Protein 6Y0H (pdb70)

B-factor: mean 10.77, std 7.68, range [4.42, 63.58]

Secondary structure (DSSP, 8-state):
--EEEEEEETTEEEEEEES-GGGEEEEE-STTEEEEEE-SS--EEEEEEEESS--S-EEEEEEEEEEESSEEEEEEEEEETTTEEEEEEEEE-SS-TTTTSEEEEEEEETTEEEEEEEEEEEEE--TTSSEEEEEEEEEESS--SSEEEEHHHHHHHHHTTSSPP-EEEEEEEEEEEES-EEEEEEEE-

Radius of gyration: 15.32 Å; Cα contacts (8 Å, |Δi|>4): 612; chains: 1; bounding box: 37×37×32 Å

Organism: Fusarium vanettenii (strain ATCC MYA-4622 / CBS 123669 / FGSC 9596 / NRRL 45880 / 77-13-4) (NCBI:txid660122)

Sequence (189 aa):
RTQQSSSTGTHGGYYYSFWTDNPNTVTYTNNQNNAGQFSVSSWSSGNQGNFVVGGKKGWNPGAARRTIKYSSGTYNPNNGNSYLAVYGWTRNPLIIEYYIVENFGTYNPSSSGATAAGEVTVDGSVYDIYTTSTRTNAPSIEGTRTFQQYWSVRRNKKRSSSSGSSVNTGAHFNNAWSNVGLALGSSHDYQILLAVEGYYSSSGSATMMTVVS

Solvent-accessible surface area: 8195 Å² total; per-residue (Å²): 204,89,66,80,32,74,26,105,61,38,69,46,34,38,14,6,91,1,56,37,24,145,32,12,84,34,62,39,53,127,55,1,53,0,21,5,57,11,74,51,87,97,8,36,5,31,2,0,0,0,44,76,89,6,33,73,68,69,0,106,6,65,32,94,22,94,42,104,25,28,0,22,0,0,0,22,0,10,0,116,134,45,20,0,15,0,18,0,0,0,23,33,25,105,138,55,32,4,98,81,20,92,80,25,46,106,26,102,23,47,63,5,36,0,32,5,41,26,25,78,104,92,113,5,106,23,62,49,37,92,107,81,9,47,12,2,19,0,8,13,126,85,102,49,30,49,24,40,0,64,0,15,25,0,19,100,20,0,49,133,57,37,84,54,30,18,80,48,33,34,0,2,0,0,0,16,0,102,97,7,23,16,48,6,52,0,47,1,69

Nearest PDB structures (foldseek):
  7zq0-assembly1_A  TM=1.004E+00  e=1.254E-36  Fusarium haematococcum
  6kw9-assembly1_A  TM=9.651E-01  e=1.620E-28  Trichoderma reesei RUT C-30
  4s2f-assembly1_A  TM=9.656E-01  e=9.363E-28  Trichoderma reesei
  4hk9-assembly1_A  TM=9.588E-01  e=1.415E-27  Trichoderma reesei
  6kwh-assembly1_A  TM=9.517E-01  e=5.139E-27  Trichoderma reesei RUT C-30

Structure (mmCIF, N/CA/C/O backbone):
data_6Y0H
#
_entry.id   6Y0H
#
_cell.length_a   79.446
_cell.length_b   38.500
_cell.length_c   53.591
_cell.angle_alpha   90.000
_cell.angle_beta   91.430
_cell.angle_gamma   90.000
#
_symmetry.space_group_name_H-M   'C 1 2 1'
#
loop_
_entity.id
_entity.type
_entity.pdbx_description
1 polymer Endo-1,4-beta-xylanase
2 water water
#
loop_
_atom_site.group_PDB
_atom_site.id
_atom_site.type_symbol
_atom_site.label_atom_id
_atom_site.label_alt_id
_atom_site.label_comp_id
_atom_site.label_asym_id
_atom_site.label_entity_id
_atom_site.label_seq_id
_atom_site.pdbx_PDB_ins_code
_atom_site.Cartn_x
_atom_site.Cartn_y
_atom_site.Cartn_z
_atom_site.occupancy
_atom_site.B_iso_or_equiv
_atom_site.auth_seq_id
_atom_site.auth_comp_id
_atom_site.auth_asym_id
_atom_site.auth_atom_id
_atom_site.pdbx_PDB_model_num
ATOM 1 N N . ARG A 1 5 ? 49.677 32.554 44.973 1.00 34.64 5 ARG A N 1
ATOM 2 C CA . ARG A 1 5 ? 48.740 33.553 45.578 1.00 28.46 5 ARG A CA 1
ATOM 3 C C . ARG A 1 5 ? 47.290 33.137 45.354 1.00 24.25 5 ARG A C 1
ATOM 4 O O . ARG A 1 5 ? 46.726 33.407 44.305 1.00 32.80 5 ARG A O 1
ATOM 12 N N . THR A 1 6 ? 46.700 32.473 46.352 1.00 17.86 6 THR A N 1
ATOM 13 C CA . THR A 1 6 ? 45.321 32.024 46.315 1.00 15.22 6 THR A CA 1
ATOM 14 C C . THR A 1 6 ? 44.598 32.507 47.533 1.00 13.11 6 THR A C 1
ATOM 15 O O . THR A 1 6 ? 45.207 32.789 48.561 1.00 15.26 6 THR A O 1
ATOM 19 N N . GLN A 1 7 ? 43.276 32.577 47.416 1.00 14.58 7 GLN A N 1
ATOM 20 C CA A GLN A 1 7 ? 42.417 33.022 48.498 0.42 14.80 7 GLN A CA 1
ATOM 21 C CA B GLN A 1 7 ? 42.416 33.036 48.489 0.58 14.70 7 GLN A CA 1
ATOM 22 C C . GLN A 1 7 ? 41.135 32.202 48.469 1.00 15.95 7 GLN A C 1
ATOM 23 O O . GLN A 1 7 ? 40.490 32.081 47.422 1.00 17.95 7 GLN A O 1
ATOM 34 N N . SER A 1 8 ? 40.771 31.631 49.624 1.00 16.69 8 SER A N 1
ATOM 35 C CA . SER A 1 8 ? 39.528 30.898 49.798 1.00 15.51 8 SER A CA 1
ATOM 36 C C . SER A 1 8 ? 38.842 31.462 51.022 1.00 15.00 8 SER A C 1
ATOM 37 O O . SER A 1 8 ? 39.445 31.535 52.084 1.00 22.83 8 SER A O 1
ATOM 40 N N . SER A 1 9 ? 37.582 31.860 50.878 1.00 9.04 9 SER A N 1
ATOM 41 C CA A SER A 1 9 ? 36.786 32.421 51.953 0.63 8.73 9 SER A CA 1
ATOM 42 C CA B SER A 1 9 ? 36.796 32.386 51.986 0.37 8.80 9 SER A CA 1
ATOM 43 C C . SER A 1 9 ? 35.501 31.598 52.025 1.00 8.30 9 SER A C 1
ATOM 44 O O . SER A 1 9 ? 34.786 31.532 51.041 1.00 9.56 9 SER A O 1
ATOM 49 N N . THR A 1 10 ? 35.226 30.958 53.166 1.00 8.06 10 THR A N 1
ATOM 50 C CA . THR A 1 10 ? 33.998 30.191 53.336 1.00 8.09 10 THR A CA 1
ATOM 51 C C . THR A 1 10 ? 33.416 30.476 54.701 1.00 9.09 10 THR A C 1
ATOM 52 O O . THR A 1 10 ? 34.112 30.945 55.613 1.00 10.93 10 THR A O 1
ATOM 56 N N . GLY A 1 11 ? 32.129 30.184 54.872 1.00 8.57 11 GLY A N 1
ATOM 57 C CA . GLY A 1 11 ? 31.507 30.336 56.165 1.00 8.78 11 GLY A CA 1
ATOM 58 C C . GLY A 1 11 ? 30.023 30.480 56.041 1.00 8.13 11 GLY A C 1
ATOM 59 O O . GLY A 1 11 ? 29.428 30.020 55.063 1.00 7.27 11 GLY A O 1
ATOM 60 N N . THR A 1 12 ? 29.422 31.102 57.054 1.00 9.80 12 THR A N 1
ATOM 61 C CA . THR A 1 12 ? 28.019 31.474 57.032 1.00 10.37 12 THR A CA 1
ATOM 62 C C . THR A 1 12 ? 27.854 33.002 57.193 1.00 11.66 12 THR A C 1
ATOM 63 O O . THR A 1 12 ? 28.465 33.605 58.070 1.00 14.11 12 THR A O 1
ATOM 67 N N . HIS A 1 13 ? 27.042 33.601 56.307 1.00 10.46 13 HIS A N 1
ATOM 68 C CA . HIS A 1 13 ? 26.758 35.049 56.261 1.00 10.83 13 HIS A CA 1
ATOM 69 C C . HIS A 1 13 ? 25.317 35.301 55.815 1.00 10.64 13 HIS A C 1
ATOM 70 O O . HIS A 1 13 ? 24.856 34.737 54.840 1.00 10.06 13 HIS A O 1
ATOM 77 N N . GLY A 1 14 ? 24.608 36.178 56.534 1.00 11.37 14 GLY A N 1
ATOM 78 C CA . GLY A 1 14 ? 23.219 36.477 56.238 1.00 12.75 14 GLY A CA 1
ATOM 79 C C . GLY A 1 14 ? 22.278 35.289 56.412 1.00 12.57 14 GLY A C 1
ATOM 80 O O . GLY A 1 14 ? 21.168 35.294 55.878 1.00 12.80 14 GLY A O 1
ATOM 81 N N . GLY A 1 15 ? 22.728 34.270 57.155 1.00 13.15 15 GLY A N 1
ATOM 82 C CA . GLY A 1 15 ? 22.013 33.007 57.338 1.00 11.03 15 GLY A CA 1
ATOM 83 C C . GLY A 1 15 ? 22.253 31.899 56.288 1.00 11.29 15 GLY A C 1
ATOM 84 O O . GLY A 1 15 ? 21.634 30.844 56.351 1.00 13.90 15 GLY A O 1
ATOM 85 N N . TYR A 1 16 ? 23.183 32.128 55.354 1.00 9.44 16 TYR A N 1
ATOM 86 C CA . TYR A 1 16 ? 23.490 31.214 54.237 1.00 8.11 16 TYR A CA 1
ATOM 87 C C . TYR A 1 16 ? 24.965 30.800 54.274 1.00 8.04 16 TYR A C 1
ATOM 88 O O . TYR A 1 16 ? 25.823 31.563 54.712 1.00 10.33 16 TYR A O 1
ATOM 97 N N . TYR A 1 17 ? 25.267 29.604 53.757 1.00 7.00 17 TYR A N 1
ATOM 98 C CA . TYR A 1 17 ? 26.650 29.220 53.465 1.00 6.54 17 TYR A CA 1
ATOM 99 C C . TYR A 1 17 ? 27.167 30.095 52.329 1.00 6.22 17 TYR A C 1
ATOM 100 O O . TYR A 1 17 ? 26.428 30.408 51.385 1.00 6.93 17 TYR A O 1
ATOM 109 N N . TYR A 1 18 ? 28.447 30.470 52.403 1.00 6.03 18 TYR A N 1
ATOM 110 C CA . TYR A 1 18 ? 29.103 31.147 51.294 1.00 6.00 18 TYR A CA 1
ATOM 111 C C . TYR A 1 18 ? 30.452 30.519 51.035 1.00 6.18 18 TYR A C 1
ATOM 112 O O . TYR A 1 18 ? 31.098 29.964 51.932 1.00 6.45 18 TYR A O 1
ATOM 121 N N . SER A 1 19 ? 30.904 30.651 49.789 1.00 7.35 19 SER A N 1
ATOM 122 C CA . SER A 1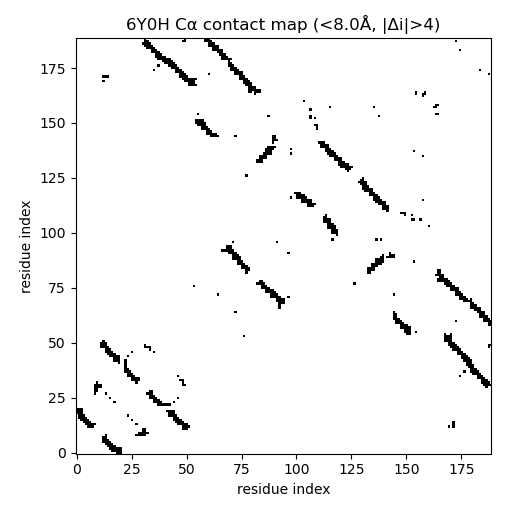 19 ? 32.213 30.207 49.385 1.00 7.27 19 SER A CA 1
ATOM 123 C C . SER A 1 19 ? 32.700 31.097 48.262 1.00 7.95 19 SER A C 1
ATOM 124 O O . SER A 1 19 ? 31.959 31.378 47.316 1.00 10.06 19 SER A O 1
ATOM 127 N N . PHE A 1 20 ? 33.966 31.510 48.350 1.00 7.08 20 PHE A N 1
ATOM 128 C CA . PHE A 1 20 ? 34.624 32.277 47.305 1.00 7.03 20 PHE A CA 1
ATOM 129 C C . PHE A 1 20 ? 36.073 31.813 47.226 1.00 8.02 20 PHE A C 1
ATOM 130 O O . PHE A 1 20 ? 36.766 31.754 48.232 1.00 10.17 20 PHE A O 1
ATOM 138 N N . TRP A 1 21 ? 36.523 31.467 46.020 1.00 7.18 21 TRP A N 1
ATOM 139 C CA . TRP A 1 21 ? 37.888 31.044 45.777 1.00 7.95 21 TRP A CA 1
ATOM 140 C C . TRP A 1 21 ? 38.409 31.787 44.575 1.00 7.68 21 TRP A C 1
ATOM 141 O O . TRP A 1 21 ? 37.692 31.940 43.581 1.00 8.18 21 TRP A O 1
ATOM 152 N N . THR A 1 22 ? 39.669 32.218 44.633 1.00 7.39 22 THR A N 1
ATOM 153 C CA . THR A 1 22 ? 40.353 32.738 43.459 1.00 8.23 22 THR A CA 1
ATOM 154 C C . THR A 1 22 ? 41.840 32.487 43.536 1.00 8.43 22 THR A C 1
ATOM 155 O O . THR A 1 22 ? 42.412 32.394 44.626 1.00 9.40 22 THR A O 1
ATOM 159 N N . ASP A 1 23 ? 42.463 32.378 42.355 1.00 9.36 23 ASP A N 1
ATOM 160 C CA . ASP A 1 23 ? 43.914 32.334 42.266 1.00 10.50 23 ASP A CA 1
ATOM 161 C C . ASP A 1 23 ? 44.535 33.669 41.868 1.00 11.94 23 ASP A C 1
ATOM 162 O O . ASP A 1 23 ? 45.727 33.742 41.592 1.00 14.51 23 ASP A O 1
ATOM 167 N N . ASN A 1 24 ? 43.728 34.732 41.859 1.00 10.81 24 ASN A N 1
ATOM 168 C CA . ASN A 1 24 ? 44.225 36.077 41.644 1.00 11.66 24 ASN A CA 1
ATOM 169 C C . ASN A 1 24 ? 43.364 37.085 42.398 1.00 10.90 24 ASN A C 1
ATOM 170 O O . ASN A 1 24 ? 42.457 37.697 41.838 1.00 12.70 24 ASN A O 1
ATOM 175 N N . PRO A 1 25 ? 43.619 37.266 43.709 1.00 11.14 25 PRO A N 1
ATOM 176 C CA . PRO A 1 25 ? 42.813 38.169 44.535 1.00 12.15 25 PRO A CA 1
ATOM 177 C C . PRO A 1 25 ? 42.737 39.626 44.064 1.00 12.25 25 PRO A C 1
ATOM 178 O O . PRO A 1 25 ? 41.762 40.289 44.372 1.00 16.31 25 PRO A O 1
ATOM 182 N N . ASN A 1 26 ? 43.734 40.099 43.309 1.00 13.11 26 ASN A N 1
ATOM 183 C CA . ASN A 1 26 ? 43.776 41.493 42.889 1.00 13.67 26 ASN A CA 1
ATOM 184 C C . ASN A 1 26 ? 42.829 41.877 41.748 1.00 13.49 26 ASN A C 1
ATOM 185 O O . ASN A 1 26 ? 42.597 43.061 41.515 1.00 18.89 26 ASN A O 1
ATOM 190 N N . THR A 1 27 ? 42.294 40.878 41.040 1.00 10.97 27 THR A N 1
ATOM 191 C CA . THR A 1 27 ? 41.462 41.119 39.875 1.00 10.61 27 THR A CA 1
ATOM 192 C C . THR A 1 27 ? 40.004 40.745 40.094 1.00 9.72 27 THR A C 1
ATOM 193 O O . THR A 1 27 ? 39.220 40.791 39.166 1.00 13.19 27 THR A O 1
ATOM 197 N N . V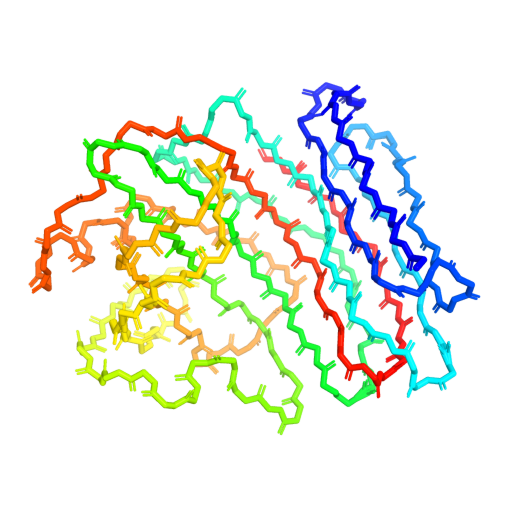AL A 1 28 ? 39.652 40.363 41.326 1.00 7.61 28 VAL A N 1
ATOM 198 C CA . VAL A 1 28 ? 38.283 39.998 41.650 1.00 7.16 28 VAL A CA 1
ATOM 199 C C . VAL A 1 28 ? 37.954 40.449 43.052 1.00 6.70 28 VAL A C 1
ATOM 200 O O . VAL A 1 28 ? 38.778 40.334 43.947 1.00 8.17 28 VAL A O 1
ATOM 204 N N . THR A 1 29 ? 36.747 40.992 43.216 1.00 5.98 29 THR A N 1
ATOM 205 C CA . THR A 1 29 ? 36.231 41.406 44.509 1.00 6.64 29 THR A CA 1
ATOM 206 C C . THR A 1 29 ? 34.880 40.763 44.749 1.00 5.69 29 THR A C 1
ATOM 207 O O . THR A 1 29 ? 33.944 41.012 43.999 1.00 6.03 29 THR A O 1
ATOM 211 N N . TYR A 1 30 ? 34.817 39.929 45.789 1.00 5.74 30 TYR A N 1
ATOM 212 C CA . TYR A 1 30 ? 33.601 39.261 46.219 1.00 5.75 30 TYR A CA 1
ATOM 213 C C . TYR A 1 30 ? 33.072 39.984 47.443 1.00 5.71 30 TYR A C 1
ATOM 214 O O . TYR A 1 30 ? 33.836 40.250 48.366 1.00 6.91 30 TYR A O 1
ATOM 223 N N . THR A 1 31 ? 31.774 40.307 47.431 1.00 5.47 31 THR A N 1
ATOM 224 C CA . THR A 1 31 ? 31.119 40.996 48.530 1.00 5.95 31 THR A CA 1
ATOM 225 C C . THR A 1 31 ? 29.967 40.157 49.055 1.00 5.52 31 THR A C 1
ATOM 226 O O . THR A 1 31 ? 29.033 39.868 48.341 1.00 6.00 31 THR A O 1
ATOM 230 N N . ASN A 1 32 ? 30.055 39.781 50.327 1.00 6.86 32 ASN A N 1
ATOM 231 C CA A ASN A 1 32 ? 28.940 39.1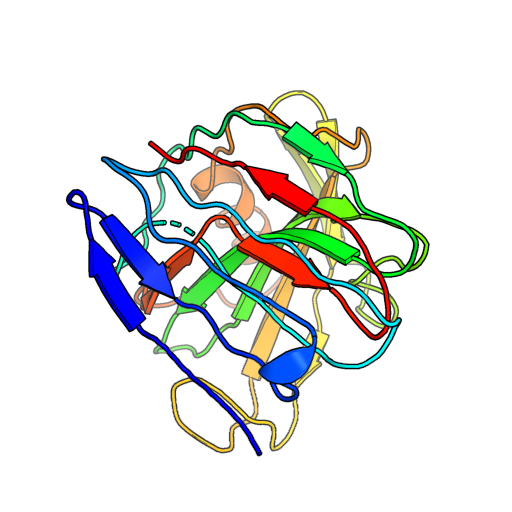29 50.999 0.54 9.27 32 ASN A CA 1
ATOM 232 C CA B ASN A 1 32 ? 29.026 39.116 51.100 0.46 10.07 32 ASN A CA 1
ATOM 233 C C . ASN A 1 32 ? 27.953 40.173 51.442 1.00 10.56 32 ASN A C 1
ATOM 234 O O . ASN A 1 32 ? 28.290 41.168 52.076 1.00 15.56 32 ASN A O 1
ATOM 243 N N . GLN A 1 33 ? 26.690 39.954 51.063 1.00 10.21 33 GLN A N 1
ATOM 244 C CA . GLN A 1 33 ? 25.640 40.924 51.368 1.00 10.82 33 GLN A CA 1
ATOM 245 C C . GLN A 1 33 ? 24.535 40.279 52.183 1.00 13.27 33 GLN A C 1
ATOM 246 O O . GLN A 1 33 ? 24.663 39.132 52.568 1.00 15.20 33 GLN A O 1
ATOM 252 N N A ASN A 1 34 ? 23.493 41.036 52.534 0.45 15.30 34 ASN A N 1
ATOM 253 N N B ASN A 1 34 ? 23.450 41.030 52.421 0.55 13.97 34 ASN A N 1
ATOM 254 C CA A ASN A 1 34 ? 22.508 40.522 53.476 0.45 16.07 34 ASN A CA 1
ATOM 255 C CA B ASN A 1 34 ? 22.372 40.590 53.303 0.55 12.87 34 ASN A CA 1
ATOM 256 C C A ASN A 1 34 ? 21.652 39.405 52.881 0.45 16.27 34 ASN A C 1
ATOM 257 C C B ASN A 1 34 ? 21.640 39.348 52.819 0.55 13.72 34 ASN A C 1
ATOM 258 O O A ASN A 1 34 ? 21.456 39.323 51.669 0.45 17.91 34 ASN A O 1
ATOM 259 O O B ASN A 1 34 ? 21.521 39.110 51.611 0.55 12.32 34 ASN A O 1
ATOM 268 N N . ALA A 1 35 ? 21.176 38.535 53.777 1.00 14.73 35 ALA A N 1
ATOM 269 C CA . ALA A 1 35 ? 20.420 37.328 53.452 1.00 13.46 35 ALA A CA 1
ATOM 270 C C . ALA A 1 35 ? 21.241 36.459 52.466 1.00 11.84 35 ALA A C 1
ATOM 271 O O . ALA A 1 35 ? 22.428 36.227 52.685 1.00 12.00 35 ALA A O 1
ATOM 273 N N . GLY A 1 36 ? 20.623 35.970 51.396 1.00 11.41 36 GLY A N 1
ATOM 274 C CA . GLY A 1 36 ? 21.319 35.145 50.416 1.00 10.44 36 GLY A CA 1
ATOM 275 C C . GLY A 1 36 ? 22.048 35.878 49.304 1.00 7.79 36 GLY A C 1
ATOM 276 O O . GLY A 1 36 ? 22.336 35.288 48.263 1.00 6.76 36 GLY A O 1
ATOM 277 N N . GLN A 1 37 ? 22.317 37.172 49.502 1.00 7.65 37 GLN A N 1
ATOM 278 C CA . GLN A 1 37 ? 22.857 38.019 48.442 1.00 6.44 37 GLN A CA 1
ATOM 279 C C . GLN A 1 37 ? 24.378 38.089 48.463 1.00 5.72 37 GLN A C 1
ATOM 280 O O . GLN A 1 37 ? 25.003 38.158 49.529 1.00 6.80 37 GLN A O 1
ATOM 286 N N . PHE A 1 38 ? 24.965 38.107 47.264 1.00 5.49 38 PHE A N 1
ATOM 287 C CA . PHE A 1 38 ? 26.379 38.372 47.097 1.00 5.32 38 PHE A CA 1
ATOM 288 C C . PHE A 1 38 ? 26.565 39.132 45.802 1.00 4.90 38 PHE A C 1
ATOM 289 O O . PHE A 1 38 ? 25.698 39.099 44.903 1.00 5.33 38 PHE A O 1
ATOM 297 N N . SER A 1 39 ? 27.695 39.833 45.708 1.00 5.36 39 SER A N 1
ATOM 298 C CA . SER A 1 39 ? 28.121 40.474 44.478 1.00 5.32 39 SER A CA 1
ATOM 299 C C . SER A 1 39 ? 29.547 40.071 44.164 1.00 5.03 39 SER A C 1
ATOM 300 O O . SER A 1 39 ? 30.337 39.744 45.060 1.00 5.79 39 SER A O 1
ATOM 303 N N . VAL A 1 40 ? 29.890 40.147 42.878 1.00 5.50 40 VAL A N 1
ATOM 304 C CA . VAL A 1 40 ? 31.247 39.951 42.452 1.00 5.66 40 VAL A CA 1
ATOM 305 C C . VAL A 1 40 ? 31.535 40.860 41.278 1.00 6.01 40 VAL A C 1
ATOM 306 O O . VAL A 1 40 ? 30.683 41.080 40.425 1.00 7.11 40 VAL A O 1
ATOM 310 N N A SER A 1 41 ? 32.728 41.454 41.271 0.70 5.90 41 SER A N 1
ATOM 311 N N B SER A 1 41 ? 32.761 41.387 41.262 0.30 6.11 41 SER A N 1
ATOM 312 C CA A SER A 1 41 ? 33.219 42.182 40.112 0.70 5.68 41 SER A CA 1
ATOM 313 C CA B SER A 1 41 ? 33.281 42.226 40.204 0.30 6.31 41 SER A CA 1
ATOM 314 C C A SER A 1 41 ? 34.605 41.647 39.814 0.70 5.22 41 SER A C 1
ATOM 315 C C B SER A 1 41 ? 34.605 41.587 39.828 0.30 5.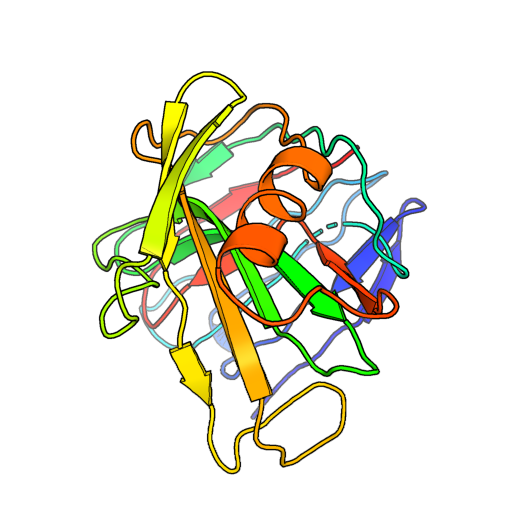87 41 SER A C 1
ATOM 316 O O A SER A 1 41 ? 35.392 41.384 40.721 0.70 6.76 41 SER A O 1
ATOM 317 O O B SER A 1 41 ? 35.341 41.150 40.712 0.30 6.48 41 SER A O 1
ATOM 322 N N . TRP A 1 42 ? 34.892 41.481 38.526 1.00 5.49 42 TRP A N 1
ATOM 323 C CA . TRP A 1 42 ? 36.172 40.986 38.098 1.00 5.78 42 TRP A CA 1
ATOM 324 C C . TRP A 1 42 ? 36.623 41.753 36.872 1.00 5.59 42 TRP A C 1
ATOM 325 O O . TRP A 1 42 ? 35.827 42.167 36.054 1.00 5.76 42 TRP A O 1
ATOM 336 N N A SER A 1 43 ? 37.935 41.996 36.779 0.56 6.69 43 SER A N 1
ATOM 337 N N B SER A 1 43 ? 37.933 41.977 36.771 0.44 6.85 43 SER A N 1
ATOM 338 C CA A SER A 1 43 ? 38.480 42.856 35.734 0.56 7.60 43 SER A CA 1
ATOM 339 C CA B SER A 1 43 ? 38.475 42.737 35.664 0.44 7.82 43 SER A CA 1
ATOM 340 C C A SER A 1 43 ? 39.955 42.590 35.510 0.56 8.46 43 SER A C 1
ATOM 341 C C B SER A 1 43 ? 39.874 42.281 35.349 0.44 8.13 43 SER A C 1
ATOM 342 O O A SER A 1 43 ? 40.663 42.224 36.450 0.56 10.46 43 SER A O 1
ATOM 343 O O B SER A 1 43 ? 40.423 41.401 35.993 0.44 9.24 43 SER A O 1
ATOM 348 N N . GLY A 1 44 ? 40.423 42.848 34.280 1.00 9.65 44 GLY A N 1
ATOM 349 C CA . GLY A 1 44 ? 41.806 42.640 33.920 1.00 10.65 44 GLY A CA 1
ATOM 350 C C . GLY A 1 44 ? 42.103 41.365 33.148 1.00 9.84 44 GLY A C 1
ATOM 351 O O . GLY A 1 44 ? 43.256 41.130 32.783 1.00 13.35 44 GLY A O 1
ATOM 352 N N . ASN A 1 45 ? 41.071 40.551 32.891 1.00 10.34 45 ASN A N 1
ATOM 353 C CA . ASN A 1 45 ? 41.181 39.323 32.100 1.00 9.92 45 ASN A CA 1
ATOM 354 C C . ASN A 1 45 ? 42.279 38.412 32.601 1.00 9.81 45 ASN A C 1
ATOM 355 O O . ASN A 1 45 ? 43.002 37.802 31.836 1.00 9.99 45 ASN A O 1
ATOM 360 N N . GLN A 1 46 ? 42.360 38.297 33.928 1.00 10.81 46 GLN A N 1
ATOM 361 C CA . GLN A 1 46 ? 43.402 37.534 34.582 1.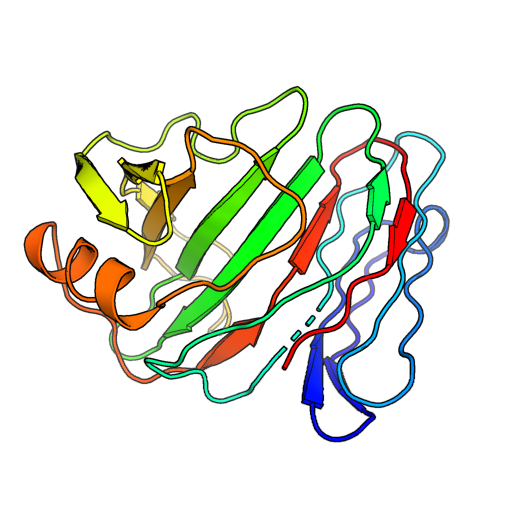00 12.08 46 GLN A CA 1
ATOM 362 C C . GLN A 1 46 ? 42.831 36.859 35.800 1.00 12.77 46 GLN A C 1
ATOM 363 O O . GLN A 1 46 ? 42.305 37.521 36.687 1.00 15.52 46 GLN A O 1
ATOM 369 N N . GLY A 1 47 ? 42.931 35.530 35.834 1.00 11.38 47 GLY A N 1
ATOM 370 C CA . GLY A 1 47 ? 42.604 34.773 37.011 1.00 12.33 47 GLY A CA 1
ATOM 371 C C . GLY A 1 47 ? 41.358 33.930 36.895 1.00 9.86 47 GLY A C 1
ATOM 372 O O . GLY A 1 47 ? 40.461 34.181 36.096 1.00 9.59 47 GLY A O 1
ATOM 373 N N . ASN A 1 48 ? 41.315 32.919 37.759 1.00 9.84 48 ASN A N 1
ATOM 374 C CA . ASN A 1 48 ? 40.197 32.007 37.892 1.00 9.15 48 ASN A CA 1
ATOM 375 C C . ASN A 1 48 ? 39.516 32.307 39.224 1.00 7.96 48 ASN A C 1
ATOM 376 O O . ASN A 1 48 ? 40.191 32.459 40.234 1.00 9.41 48 ASN A O 1
ATOM 381 N N . PHE A 1 49 ? 38.185 32.370 39.250 1.00 7.29 49 PHE A N 1
ATOM 382 C CA . PHE A 1 49 ? 37.466 32.459 40.513 1.00 6.04 49 PHE A CA 1
ATOM 383 C C . PHE A 1 49 ? 36.137 31.745 40.411 1.00 6.07 49 PHE A C 1
ATOM 384 O O . PHE A 1 49 ? 35.567 31.598 39.327 1.00 6.66 49 PHE A O 1
ATOM 392 N N . VAL A 1 50 ? 35.627 31.334 41.575 1.00 6.15 50 VAL A N 1
ATOM 393 C CA A VAL A 1 50 ? 34.276 30.782 41.728 0.67 6.26 50 VAL A CA 1
ATOM 394 C CA B VAL A 1 50 ? 34.257 30.882 41.673 0.33 6.24 50 VAL A CA 1
ATOM 395 C C . VAL A 1 50 ? 33.741 31.246 43.064 1.00 6.86 50 VAL A C 1
ATOM 396 O O . VAL A 1 50 ? 34.417 31.056 44.076 1.00 8.37 50 VAL A O 1
ATOM 403 N N . GLY A 1 51 ? 32.528 31.808 43.101 1.00 7.69 51 GLY A N 1
ATOM 404 C CA . GLY A 1 51 ? 31.979 32.250 44.363 1.00 8.52 51 GLY A CA 1
ATOM 405 C C . GLY A 1 51 ? 30.496 32.326 44.354 1.00 6.40 51 GLY A C 1
ATOM 406 O O . GLY A 1 51 ? 29.889 32.597 43.310 1.00 6.22 51 GLY A O 1
ATOM 407 N N . GLY A 1 52 ? 29.896 32.141 45.526 1.00 5.50 52 GLY A N 1
ATOM 408 C CA . GLY A 1 52 ? 28.475 32.317 45.679 1.00 5.71 52 GLY A CA 1
ATOM 409 C C . GLY A 1 52 ? 27.965 31.903 47.022 1.00 5.69 52 GLY A C 1
ATOM 410 O O . GLY A 1 52 ? 28.738 31.705 47.955 1.00 9.26 52 GLY A O 1
ATOM 411 N N . LYS A 1 53 ? 26.641 31.793 47.125 1.00 6.36 53 LYS A N 1
ATOM 412 C CA B LYS A 1 53 ? 25.978 31.449 48.365 0.47 5.76 53 LYS A CA 1
ATOM 413 C CA C LYS A 1 53 ? 25.936 31.510 48.372 0.53 5.45 53 LYS A CA 1
ATOM 414 C C . LYS A 1 53 ? 25.005 30.318 48.183 1.00 5.34 53 LYS A C 1
ATOM 415 O O . LYS A 1 53 ? 24.529 30.043 47.082 1.00 5.16 53 LYS A O 1
ATOM 426 N N . GLY A 1 54 ? 24.717 29.628 49.284 1.00 5.28 54 GLY A N 1
ATOM 427 C CA . GLY A 1 54 ? 23.782 28.530 49.297 1.00 5.26 54 GLY A CA 1
ATOM 428 C C . GLY A 1 54 ? 23.740 27.874 50.648 1.00 5.21 54 GLY A C 1
ATOM 429 O O . GLY A 1 54 ? 23.439 28.527 51.648 1.00 5.35 54 GLY A O 1
ATOM 430 N N . TRP A 1 55 ? 24.059 26.578 50.667 1.00 5.29 55 TRP A N 1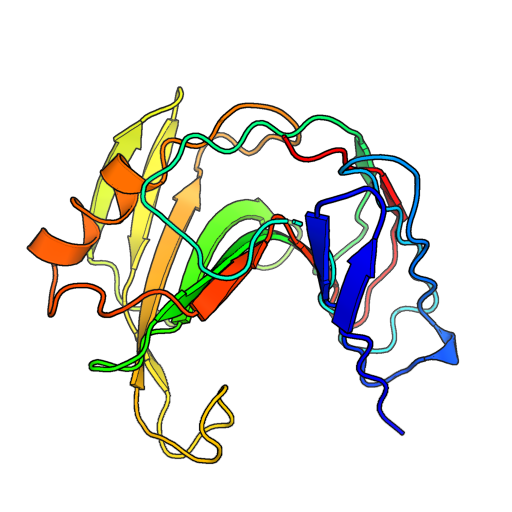
ATOM 431 C CA . TRP A 1 55 ? 23.809 25.722 51.813 1.00 5.90 55 TRP A CA 1
ATOM 432 C C . TRP A 1 55 ? 24.936 24.741 51.997 1.00 6.41 55 TRP A C 1
ATOM 433 O O . TRP A 1 55 ? 25.592 24.335 51.050 1.00 6.48 55 TRP A O 1
ATOM 444 N N . ASN A 1 56 ? 25.151 24.339 53.242 1.00 6.90 56 ASN A N 1
ATOM 445 C CA . ASN A 1 56 ? 26.023 23.228 53.538 1.00 8.03 56 ASN A CA 1
ATOM 446 C C . ASN A 1 56 ? 25.464 22.567 54.789 1.00 9.57 56 ASN A C 1
ATOM 447 O O . ASN A 1 56 ? 25.547 23.141 55.873 1.00 11.23 56 ASN A O 1
ATOM 452 N N . PRO A 1 57 ? 24.843 21.369 54.688 1.00 9.93 57 PRO A N 1
ATOM 453 C CA . PRO A 1 57 ? 24.803 20.553 53.475 1.00 8.93 57 PRO A CA 1
ATOM 454 C C . PRO A 1 57 ? 23.772 20.970 52.447 1.00 8.26 57 PRO A C 1
ATOM 455 O O . PRO A 1 57 ? 22.722 21.545 52.739 1.00 10.03 57 PRO A O 1
ATOM 459 N N . GLY A 1 58 ? 24.082 20.623 51.200 1.00 6.91 58 GLY A N 1
ATOM 460 C CA . GLY A 1 58 ? 23.136 20.660 50.117 1.00 7.59 58 GLY A CA 1
ATOM 461 C C . GL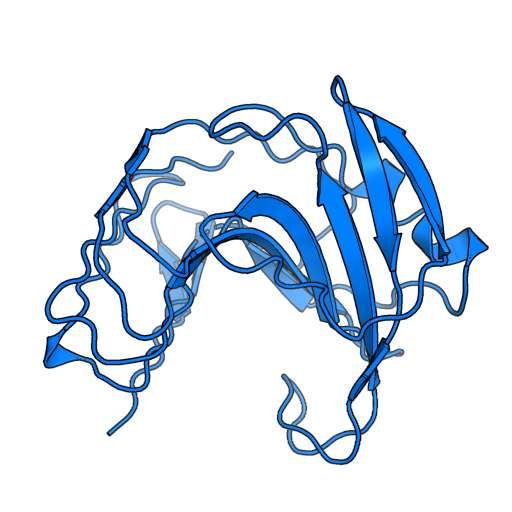Y A 1 58 ? 22.004 19.662 50.321 1.00 7.26 58 GLY A C 1
ATOM 462 O O . GLY A 1 58 ? 22.012 18.855 51.260 1.00 8.14 58 GLY A O 1
ATOM 463 N N . ALA A 1 59 ? 21.011 19.737 49.438 1.00 7.56 59 ALA A N 1
ATOM 464 C CA . ALA A 1 59 ? 19.868 18.854 49.461 1.00 7.14 59 ALA A CA 1
ATOM 465 C C . ALA A 1 59 ? 19.190 18.875 48.116 1.00 6.77 59 ALA A C 1
ATOM 466 O O . ALA A 1 59 ? 19.496 19.707 47.249 1.00 6.93 59 ALA A O 1
ATOM 468 N N . ALA A 1 60 ? 18.236 17.960 47.951 1.00 7.17 60 ALA A N 1
ATOM 469 C CA . ALA A 1 60 ? 17.230 18.049 46.926 1.00 7.39 60 ALA A CA 1
ATOM 470 C C . ALA A 1 60 ? 16.279 19.150 47.374 1.00 7.19 60 ALA A C 1
ATOM 471 O O . ALA A 1 60 ? 15.404 18.940 48.200 1.00 10.05 60 ALA A O 1
ATOM 473 N N . ARG A 1 61 ? 16.531 20.361 46.876 1.00 9.10 61 ARG A N 1
ATOM 474 C CA A ARG A 1 61 ? 15.750 21.544 47.223 0.55 7.84 61 ARG A CA 1
ATOM 475 C CA B ARG A 1 61 ? 15.761 21.547 47.225 0.45 8.19 61 ARG A CA 1
ATOM 476 C C . ARG A 1 61 ? 15.498 22.368 45.982 1.00 7.53 61 ARG A C 1
ATOM 477 O O . ARG A 1 61 ? 16.181 22.217 44.965 1.00 10.51 61 ARG A O 1
ATOM 492 N N . THR A 1 62 ? 14.529 23.272 46.091 1.00 7.39 62 THR A N 1
ATOM 493 C CA . THR A 1 62 ? 14.301 24.261 45.068 1.00 7.72 62 THR A CA 1
ATOM 494 C C . THR A 1 62 ? 15.174 25.459 45.388 1.00 8.14 62 THR A C 1
ATOM 495 O O . THR A 1 62 ? 15.070 26.019 46.464 1.00 13.43 62 THR A O 1
ATOM 499 N N . ILE A 1 63 ? 16.069 25.815 44.466 1.00 6.15 63 ILE A N 1
ATOM 500 C CA . ILE A 1 63 ? 16.938 26.958 44.630 1.00 6.76 63 ILE A CA 1
ATOM 501 C C . ILE A 1 63 ? 16.401 28.097 43.790 1.00 6.78 63 ILE A C 1
ATOM 502 O O . ILE A 1 63 ? 16.392 28.018 42.571 1.00 7.10 63 ILE A O 1
ATOM 507 N N . LYS A 1 64 ? 15.952 29.155 44.469 1.00 7.16 64 LYS A N 1
ATOM 508 C CA . LYS A 1 64 ? 15.468 30.361 43.824 1.00 7.65 64 LYS A CA 1
ATOM 509 C C . LYS A 1 64 ? 16.624 31.347 43.757 1.00 7.80 64 LYS A C 1
ATOM 510 O O . LYS A 1 64 ? 17.340 31.547 44.743 1.00 9.53 64 LYS A O 1
ATOM 516 N N . TYR A 1 65 ? 16.819 31.965 42.591 1.00 7.84 65 TYR A N 1
ATOM 517 C CA . TYR A 1 65 ? 17.844 32.971 42.471 1.00 7.68 65 TYR A CA 1
ATOM 518 C C . TYR A 1 65 ? 17.349 34.107 41.606 1.00 6.68 65 TYR A C 1
ATOM 519 O O . TYR A 1 65 ? 16.615 33.911 40.633 1.00 8.18 65 TYR A O 1
ATOM 528 N N . SER A 1 66 ? 17.744 35.319 41.990 1.00 6.11 66 SER A N 1
ATOM 529 C CA A SER A 1 66 ? 17.405 36.489 41.208 0.48 7.35 66 SER A CA 1
ATOM 530 C CA B SER A 1 66 ? 17.326 36.556 41.331 0.52 6.89 66 SER A CA 1
ATOM 531 C C . SER A 1 66 ? 18.522 37.492 41.306 1.00 6.64 66 SER A C 1
ATOM 532 O O . SER A 1 66 ? 19.173 37.668 42.332 1.00 8.84 66 SER A O 1
ATOM 537 N N . GLY A 1 67 ? 18.769 38.145 40.182 1.00 6.15 67 GLY A N 1
ATOM 538 C CA . GLY A 1 67 ? 19.833 39.098 40.109 1.00 5.89 67 GLY A CA 1
ATOM 539 C C . GLY A 1 67 ? 20.183 39.446 38.696 1.00 5.52 67 GLY A C 1
ATOM 540 O O . GLY A 1 67 ? 19.389 39.259 37.770 1.00 6.57 67 GLY A O 1
ATOM 541 N N . THR A 1 68 ? 21.388 39.983 38.543 1.00 5.53 68 THR A N 1
ATOM 542 C CA . THR A 1 68 ? 21.905 40.472 37.277 1.00 5.11 68 THR A CA 1
ATOM 543 C C . THR A 1 68 ? 23.305 39.902 37.083 1.00 5.47 68 THR A C 1
ATOM 544 O O . THR A 1 68 ? 24.122 39.909 38.007 1.00 5.75 68 THR A O 1
ATOM 548 N N . TYR A 1 69 ? 23.548 39.389 35.876 1.00 5.64 69 TYR A N 1
ATOM 549 C CA . TYR A 1 69 ? 24.771 38.682 35.530 1.00 5.75 69 TYR A CA 1
ATOM 550 C C . TYR A 1 69 ? 25.290 39.347 34.264 1.00 5.76 69 TYR A C 1
ATOM 551 O O . TYR A 1 69 ? 24.632 39.296 33.217 1.00 6.59 69 TYR A O 1
ATOM 560 N N . ASN A 1 70 ? 26.453 39.998 34.375 1.00 6.57 70 ASN A N 1
ATOM 561 C CA . ASN A 1 70 ? 27.021 40.779 33.286 1.00 6.65 70 ASN A CA 1
ATOM 562 C C . ASN A 1 70 ? 28.447 40.338 32.981 1.00 6.29 70 ASN A C 1
ATOM 563 O O . ASN A 1 70 ? 29.403 41.061 33.254 1.00 6.58 70 ASN A O 1
ATOM 568 N N . PRO A 1 71 ? 28.629 39.139 32.400 1.00 6.95 71 PRO A N 1
ATOM 569 C CA . PRO A 1 71 ? 29.962 38.664 32.056 1.00 6.73 71 PRO A CA 1
ATOM 570 C C . PRO A 1 71 ? 30.409 39.211 30.717 1.00 6.46 71 PRO A C 1
ATOM 571 O O . PRO A 1 71 ? 29.606 39.603 29.872 1.00 8.16 71 PRO A O 1
ATOM 575 N N A ASN A 1 72 ? 31.724 39.145 30.502 0.61 6.82 72 ASN A N 1
ATOM 576 N N B ASN A 1 72 ? 31.729 39.326 30.578 0.39 7.42 72 ASN A N 1
ATOM 577 C CA A ASN A 1 72 ? 32.359 39.500 29.236 0.61 8.49 72 ASN A CA 1
ATOM 578 C CA B ASN A 1 72 ? 32.372 39.383 29.287 0.39 9.08 72 ASN A CA 1
ATOM 579 C C A ASN A 1 72 ? 33.485 38.492 28.971 0.61 9.49 72 ASN A C 1
ATOM 580 C C B ASN A 1 72 ? 33.243 38.172 29.268 0.39 10.51 72 ASN A C 1
ATOM 581 O O A ASN A 1 72 ? 34.599 38.690 29.505 0.61 8.98 72 ASN A O 1
ATOM 582 O O B ASN A 1 72 ? 33.867 37.833 30.244 0.39 12.87 72 ASN A O 1
ATOM 591 N N . GLY A 1 73 ? 33.188 37.441 28.171 1.00 9.96 73 GLY A N 1
ATOM 592 C CA . GLY A 1 73 ? 34.104 36.343 27.924 1.00 9.76 73 GLY A CA 1
ATOM 593 C C . GLY A 1 73 ? 33.770 35.054 28.645 1.00 8.50 73 GLY A C 1
ATOM 594 O O . GLY A 1 73 ? 32.607 34.628 28.719 1.00 9.73 73 GLY A O 1
ATOM 595 N N . ASN A 1 74 ? 34.829 34.431 29.176 1.00 6.38 74 ASN A N 1
ATOM 596 C CA . ASN A 1 74 ? 34.655 33.075 29.745 1.00 6.01 74 ASN A CA 1
ATOM 597 C C . ASN A 1 74 ? 34.139 33.177 31.182 1.00 5.12 74 ASN A C 1
ATOM 598 O O . ASN A 1 74 ? 34.882 33.678 32.107 1.00 5.52 74 ASN A O 1
ATOM 603 N N . SER A 1 75 ? 32.903 32.761 31.391 1.00 5.64 75 SER A N 1
ATOM 604 C CA . SER A 1 75 ? 32.271 32.857 32.716 1.00 5.26 75 SER A CA 1
ATOM 605 C C . SER A 1 75 ? 31.032 31.962 32.683 1.00 5.10 75 SER A C 1
ATOM 606 O O . SER A 1 75 ? 30.487 31.660 31.588 1.00 5.93 75 SER A O 1
ATOM 609 N N . TYR A 1 76 ? 30.612 31.463 33.838 1.00 4.71 76 TYR A N 1
ATOM 610 C CA . TYR A 1 76 ? 29.327 30.797 33.929 1.00 4.62 76 TYR A CA 1
ATOM 611 C C . TYR A 1 76 ? 28.619 31.129 35.221 1.00 4.75 76 TYR A C 1
ATOM 612 O O . TYR A 1 76 ? 29.218 31.650 36.179 1.00 5.50 76 TYR A O 1
ATOM 621 N N . LEU A 1 77 ? 27.323 30.807 35.224 1.00 4.42 77 LEU A N 1
ATOM 622 C CA . LEU A 1 77 ? 26.415 30.960 36.352 1.00 4.54 77 LEU A CA 1
ATOM 623 C C . LEU A 1 77 ? 25.808 29.570 36.567 1.00 4.86 77 LEU A C 1
ATOM 624 O O . LEU A 1 77 ? 25.201 29.011 35.634 1.00 5.54 77 LEU A O 1
ATOM 629 N N . ALA A 1 78 ? 25.988 28.973 37.754 1.00 5.42 78 ALA A N 1
ATOM 630 C CA . ALA A 1 78 ? 25.580 27.581 37.939 1.00 5.05 78 ALA A CA 1
ATOM 631 C C . ALA A 1 78 ? 25.269 27.286 39.377 1.00 5.42 78 ALA A C 1
ATOM 632 O O . ALA A 1 78 ? 25.893 27.844 40.283 1.00 6.56 78 ALA A O 1
ATOM 634 N N . VAL A 1 79 ? 24.338 26.354 39.604 1.00 5.09 79 VAL A N 1
ATOM 635 C CA . VAL A 1 79 ? 24.310 25.650 40.883 1.00 5.34 79 VAL A CA 1
ATOM 636 C C . VAL A 1 79 ? 25.476 24.675 40.848 1.00 5.50 79 VAL A C 1
ATOM 637 O O . VAL A 1 79 ? 25.671 23.950 39.864 1.00 6.33 79 VAL A O 1
ATOM 641 N N . TYR A 1 80 ? 26.278 24.685 41.915 1.00 5.39 80 TYR A N 1
ATOM 642 C CA . TYR A 1 80 ? 27.527 23.951 41.964 1.00 5.62 80 TYR A CA 1
ATOM 643 C C . TYR A 1 80 ? 27.642 23.316 43.336 1.00 5.17 80 TYR A C 1
ATOM 644 O O . TYR A 1 80 ? 27.408 23.975 44.345 1.00 5.60 80 TYR A O 1
ATOM 653 N N . GLY A 1 81 ? 28.023 22.038 43.396 1.00 5.40 81 GLY A N 1
ATOM 654 C CA . GLY A 1 81 ? 28.182 21.406 44.685 1.00 5.42 81 GLY A CA 1
ATOM 655 C C . GLY A 1 81 ? 28.858 20.067 44.627 1.00 5.08 81 GLY A C 1
ATOM 656 O O . GLY A 1 81 ? 29.305 19.596 43.571 1.00 5.12 81 GLY A O 1
ATOM 657 N N . TRP A 1 82 ? 28.919 19.445 45.802 1.00 5.19 82 TRP A N 1
ATOM 658 C CA . TRP A 1 82 ? 29.616 18.189 46.007 1.00 5.22 82 TRP A CA 1
ATOM 659 C C . TRP A 1 82 ? 28.804 17.243 46.867 1.00 5.27 82 TRP A C 1
ATOM 660 O O . TRP A 1 82 ? 28.024 17.670 47.712 1.00 5.39 82 TRP A O 1
ATOM 671 N N . THR A 1 83 ? 29.073 15.942 46.701 1.00 5.55 83 THR A N 1
ATOM 672 C CA . THR A 1 83 ? 28.701 14.924 47.667 1.00 5.38 83 THR A CA 1
ATOM 673 C C . THR A 1 83 ? 29.927 14.110 48.024 1.00 5.51 83 THR A C 1
ATOM 674 O O . THR A 1 83 ? 30.948 14.180 47.339 1.00 5.63 83 THR A O 1
ATOM 678 N N . ARG A 1 84 ? 29.799 13.318 49.091 1.00 6.18 84 ARG A N 1
ATOM 679 C CA . ARG A 1 84 ? 30.801 12.342 49.511 1.00 6.58 84 ARG A CA 1
ATOM 680 C C . ARG A 1 84 ? 30.137 10.972 49.600 1.00 7.09 84 ARG A C 1
ATOM 681 O O . ARG A 1 84 ? 28.933 10.875 49.808 1.00 7.33 84 ARG A O 1
ATOM 689 N N . ASN A 1 85 ? 30.931 9.904 49.462 1.00 7.44 85 ASN A N 1
ATOM 690 C CA . ASN A 1 85 ? 30.434 8.531 49.581 1.00 7.83 85 ASN A CA 1
ATOM 691 C C . ASN A 1 85 ? 29.220 8.233 48.707 1.00 7.89 85 ASN A C 1
ATOM 692 O O . ASN A 1 85 ? 28.161 7.829 49.198 1.00 8.62 85 ASN A O 1
ATOM 697 N N . PRO A 1 86 ? 29.333 8.346 47.369 1.00 7.15 86 PRO A N 1
ATOM 698 C CA . PRO A 1 86 ? 30.581 8.657 46.671 1.00 6.41 86 PRO A CA 1
ATOM 699 C C . PRO A 1 86 ? 30.878 10.149 46.500 1.00 6.24 86 PRO A C 1
ATOM 700 O O . PRO A 1 86 ? 29.992 11.011 46.624 1.00 6.04 86 PRO A O 1
ATOM 704 N N . LEU A 1 87 ? 32.146 10.431 46.197 1.00 6.25 87 LEU A N 1
ATOM 705 C CA . LEU A 1 87 ? 32.631 11.765 45.910 1.00 6.08 87 LEU A CA 1
ATOM 706 C C . LEU A 1 87 ? 32.190 12.157 44.505 1.00 5.68 87 LEU A C 1
ATOM 707 O O . LEU A 1 87 ? 32.561 11.515 43.514 1.00 6.72 87 LEU A O 1
ATOM 712 N N . ILE A 1 88 ? 31.367 13.205 44.419 1.00 5.99 88 ILE A N 1
ATOM 713 C CA A ILE A 1 88 ? 30.880 13.687 43.152 0.24 5.84 88 ILE A CA 1
ATOM 714 C CA B ILE A 1 88 ? 30.788 13.693 43.174 0.76 5.76 88 ILE A CA 1
ATOM 715 C C . ILE A 1 88 ? 30.868 15.206 43.176 1.00 5.46 88 ILE A C 1
ATOM 716 O O . ILE A 1 88 ? 30.558 15.823 44.192 1.00 5.58 88 ILE A O 1
ATOM 725 N N . GLU A 1 89 ? 31.246 15.793 42.035 1.00 5.29 89 GLU A N 1
ATOM 726 C CA . GLU A 1 89 ? 31.206 17.240 41.804 1.00 5.28 89 GLU A CA 1
ATOM 727 C C . GLU A 1 89 ? 30.146 17.457 40.740 1.00 5.41 89 GLU A C 1
ATOM 728 O O . GLU A 1 89 ? 30.149 16.757 39.725 1.00 6.38 89 GLU A O 1
ATOM 734 N N . TYR A 1 90 ? 29.228 18.404 40.955 1.00 5.65 90 TYR A N 1
ATOM 735 C CA . TYR A 1 90 ? 28.148 18.597 40.001 1.00 4.87 90 TYR A CA 1
ATOM 736 C C . TYR A 1 90 ? 27.899 20.056 39.679 1.00 4.89 90 TYR A C 1
ATOM 737 O O . TYR A 1 90 ? 28.189 20.967 40.477 1.00 4.87 90 TYR A O 1
ATOM 746 N N . TYR A 1 91 ? 27.306 20.254 38.497 1.00 4.90 91 TYR A N 1
ATOM 747 C CA . TYR A 1 91 ? 27.049 21.568 37.929 1.00 4.71 91 TYR A CA 1
ATOM 748 C C . TYR A 1 91 ? 25.681 21.560 37.259 1.00 5.34 91 TYR A C 1
ATOM 749 O O . TYR A 1 91 ? 25.416 20.702 36.398 1.00 5.46 91 TYR A O 1
ATOM 758 N N . ILE A 1 92 ? 24.843 22.543 37.607 1.00 5.27 92 ILE A N 1
ATOM 759 C CA . ILE A 1 92 ? 23.601 22.816 36.881 1.00 4.87 92 ILE A CA 1
ATOM 760 C C . ILE A 1 92 ? 23.822 24.218 36.316 1.00 4.73 92 ILE A C 1
ATOM 761 O O . ILE A 1 92 ? 23.696 25.230 37.034 1.00 4.57 92 ILE A O 1
ATOM 766 N N . VAL A 1 93 ? 24.214 24.263 35.037 1.00 4.60 93 VAL A N 1
ATOM 767 C CA . VAL A 1 93 ? 24.703 25.486 34.425 1.00 4.75 93 VAL A CA 1
ATOM 768 C C . VAL A 1 93 ? 23.537 26.232 33.811 1.00 4.75 93 VAL A C 1
ATOM 769 O O . VAL A 1 93 ? 22.914 25.766 32.846 1.00 5.82 93 VAL A O 1
ATOM 773 N N . GLU A 1 94 ? 23.223 27.395 34.379 1.00 4.92 94 GLU A N 1
ATOM 774 C CA . GLU A 1 94 ? 22.086 28.220 33.986 1.00 4.87 94 GLU A CA 1
ATOM 775 C C . GLU A 1 94 ? 22.422 29.203 32.879 1.00 4.53 94 GLU A C 1
ATOM 776 O O . GLU A 1 94 ? 21.539 29.597 32.107 1.00 5.36 94 GLU A O 1
ATOM 782 N N . ASN A 1 95 ? 23.684 29.623 32.802 1.00 5.37 95 ASN A N 1
ATOM 783 C CA . ASN A 1 95 ? 24.134 30.566 31.791 1.00 5.28 95 ASN A CA 1
ATOM 784 C C . ASN A 1 95 ? 25.628 30.402 31.636 1.00 5.58 95 ASN A C 1
ATOM 785 O O . ASN A 1 95 ? 26.319 29.999 32.585 1.00 5.60 95 ASN A O 1
ATOM 790 N N . PHE A 1 96 ? 26.142 30.698 30.443 1.00 6.45 96 PHE A N 1
ATOM 791 C CA . PHE A 1 96 ? 27.578 30.676 30.210 1.00 7.63 96 PHE A CA 1
ATOM 792 C C . PHE A 1 96 ? 27.910 31.565 29.053 1.00 9.33 96 PHE A C 1
ATOM 793 O O . PHE A 1 96 ? 27.023 31.917 28.272 1.00 10.52 96 PHE A O 1
ATOM 801 N N . GLY A 1 97 ? 29.192 31.952 28.996 1.00 12.04 97 GLY A N 1
ATOM 802 C CA . GLY A 1 97 ? 29.693 32.928 28.055 1.00 11.37 97 GLY A CA 1
ATOM 803 C C . GLY A 1 97 ? 30.218 32.271 26.804 1.00 12.15 97 GLY A C 1
ATOM 804 O O . GLY A 1 97 ? 29.534 31.477 26.165 1.00 15.27 97 GLY A O 1
ATOM 805 N N . THR A 1 98 ? 31.468 32.592 26.468 1.00 11.07 98 THR A N 1
ATOM 806 C CA . THR A 1 98 ? 32.077 32.175 25.221 1.00 11.07 98 THR A CA 1
ATOM 807 C C . THR A 1 98 ? 32.615 30.738 25.196 1.00 11.50 98 THR A C 1
ATOM 808 O O . THR A 1 98 ? 33.011 30.263 24.143 1.00 14.73 98 THR A O 1
ATOM 812 N N . TYR A 1 99 ? 32.571 30.047 26.341 1.00 8.89 99 TYR A N 1
ATOM 813 C CA . TYR A 1 99 ? 33.024 28.665 26.489 1.00 7.94 99 TYR A CA 1
ATOM 814 C C . TYR A 1 99 ? 31.963 27.865 27.251 1.00 7.74 99 TYR A C 1
ATOM 815 O O . TYR A 1 99 ? 31.539 28.248 28.337 1.00 8.76 99 TYR A O 1
ATOM 824 N N . ASN A 1 100 ? 31.543 26.733 26.688 1.00 8.53 100 ASN A N 1
ATOM 825 C CA . ASN A 1 100 ? 30.632 25.828 27.365 1.00 7.34 100 ASN A CA 1
ATOM 826 C C . ASN A 1 100 ? 31.439 25.065 28.405 1.00 6.75 100 ASN A C 1
ATOM 827 O O . ASN A 1 100 ? 32.391 24.369 28.059 1.00 8.13 100 ASN A O 1
ATOM 832 N N . PRO A 1 101 ? 31.129 25.186 29.714 1.00 7.92 101 PRO A N 1
ATOM 833 C CA . PRO A 1 101 ? 31.983 24.555 30.719 1.00 9.57 101 PRO A CA 1
ATOM 834 C C . PRO A 1 101 ? 32.000 23.034 30.687 1.00 9.03 101 PRO A C 1
ATOM 835 O O . PRO A 1 101 ? 32.906 22.439 31.255 1.00 10.88 101 PRO A O 1
ATOM 839 N N . SER A 1 102 ? 31.015 22.425 30.021 1.00 8.18 102 SER A N 1
ATOM 840 C CA . SER A 1 102 ? 30.949 20.967 29.885 1.00 9.28 102 SER A CA 1
ATOM 841 C C . SER A 1 102 ? 31.790 20.419 28.741 1.00 9.62 102 SER A C 1
ATOM 842 O O . SER A 1 102 ? 31.808 19.218 28.528 1.00 11.50 102 SER A O 1
ATOM 845 N N . SER A 1 103 ? 32.457 21.289 27.977 1.00 10.37 103 SER A N 1
ATOM 846 C CA A SER A 1 103 ? 33.274 20.851 26.856 0.74 11.61 103 SER A CA 1
ATOM 847 C CA B SER A 1 103 ? 33.270 20.850 26.850 0.26 11.81 103 SER A CA 1
ATOM 848 C C . SER A 1 103 ? 34.228 19.742 27.290 1.00 11.51 103 SER A C 1
ATOM 849 O O . SER A 1 103 ? 34.930 19.882 28.296 1.00 13.57 103 SER A O 1
ATOM 854 N N . GLY A 1 104 ? 34.238 18.642 26.530 1.00 13.03 104 GLY A N 1
ATOM 855 C CA . GLY A 1 104 ? 35.063 17.487 26.825 1.00 13.88 104 GLY A CA 1
ATOM 856 C C . GLY A 1 104 ? 34.379 16.402 27.643 1.00 12.79 104 GLY A C 1
ATOM 857 O O . GLY A 1 104 ? 34.857 15.280 27.693 1.00 17.03 104 GLY A O 1
ATOM 858 N N . ALA A 1 105 ? 33.267 16.740 28.302 1.00 10.13 105 ALA A N 1
ATOM 859 C CA . ALA A 1 105 ? 32.475 15.755 29.007 1.00 8.25 105 ALA A CA 1
ATOM 860 C C . ALA A 1 105 ? 31.669 14.928 28.019 1.00 7.48 105 ALA A C 1
ATOM 861 O O . ALA A 1 105 ? 31.399 15.349 26.896 1.00 9.85 105 ALA A O 1
ATOM 863 N N . THR A 1 106 ? 31.260 13.744 28.466 1.00 6.98 106 THR A N 1
ATOM 864 C CA . THR A 1 106 ? 30.558 12.794 27.623 1.00 7.16 106 THR A CA 1
ATOM 865 C C . THR A 1 106 ? 29.055 13.030 27.682 1.00 6.07 106 THR A C 1
ATOM 866 O O . THR A 1 106 ? 28.464 13.047 28.751 1.00 6.08 106 THR A O 1
ATOM 870 N N . ALA A 1 107 ? 28.430 13.183 26.518 1.00 6.18 107 ALA A N 1
ATOM 871 C CA . ALA A 1 107 ? 26.986 13.366 26.449 1.00 6.09 107 ALA A CA 1
ATOM 872 C C . ALA A 1 107 ? 26.263 12.178 27.060 1.00 6.35 107 ALA A C 1
ATOM 873 O O . ALA A 1 107 ? 26.619 11.018 26.830 1.00 7.66 107 ALA A O 1
ATOM 875 N N . ALA A 1 108 ? 25.228 12.475 27.840 1.00 6.01 108 ALA A N 1
ATOM 876 C CA . ALA A 1 108 ? 24.493 11.459 28.586 1.00 6.12 108 ALA A CA 1
ATOM 877 C C . ALA A 1 108 ? 23.011 11.804 28.704 1.00 6.12 108 ALA A C 1
ATOM 878 O O . ALA A 1 108 ? 22.393 11.553 29.741 1.00 6.29 108 ALA A O 1
ATOM 880 N N . GLY A 1 109 ? 22.434 12.360 27.636 1.00 5.54 109 GLY A N 1
ATOM 881 C CA . GLY A 1 109 ? 21.007 12.542 27.567 1.00 5.34 109 GLY A CA 1
ATOM 882 C C . GLY A 1 109 ? 20.545 13.945 27.889 1.00 5.78 109 GLY A C 1
ATOM 883 O O . GLY A 1 109 ? 21.279 14.933 27.722 1.00 5.72 109 GLY A O 1
ATOM 884 N N . GLU A 1 110 ? 19.285 14.031 28.316 1.00 5.55 110 GLU A N 1
ATOM 885 C CA . GLU A 1 110 ? 18.567 15.295 28.481 1.00 6.12 110 GLU A CA 1
ATOM 886 C C . GLU A 1 110 ? 17.586 15.177 29.617 1.00 5.75 110 GLU A C 1
ATOM 887 O O . GLU A 1 110 ? 17.039 14.109 29.847 1.00 6.57 110 GLU A O 1
ATOM 893 N N . VAL A 1 111 ? 17.335 16.294 30.299 1.00 5.43 111 VAL A N 1
ATOM 894 C CA . VAL A 1 111 ? 16.225 16.412 31.238 1.00 6.05 111 VAL A CA 1
ATOM 895 C C . VAL A 1 111 ? 15.539 17.735 30.947 1.00 5.52 111 VAL A C 1
ATOM 896 O O . VAL A 1 111 ? 16.202 18.743 30.707 1.00 6.37 111 VAL A O 1
ATOM 900 N N . THR A 1 112 ? 14.205 17.725 30.959 1.00 6.01 112 THR A N 1
ATOM 901 C CA . THR A 1 112 ? 13.419 18.930 30.728 1.00 6.48 112 THR A CA 1
ATOM 902 C C . THR A 1 112 ? 12.801 19.338 32.045 1.00 6.66 112 THR A C 1
ATOM 903 O O . THR A 1 112 ? 12.009 18.599 32.625 1.00 8.01 112 THR A O 1
ATOM 907 N N . VAL A 1 113 ? 13.173 20.526 32.534 1.00 6.11 113 VAL A N 1
ATOM 908 C CA . VAL A 1 113 ? 12.707 20.993 33.824 1.00 6.23 113 VAL A CA 1
ATOM 909 C C . VAL A 1 113 ? 12.913 22.505 33.899 1.00 5.66 113 VAL A C 1
ATOM 910 O O . VAL A 1 113 ? 13.802 23.069 33.259 1.00 5.35 113 VAL A O 1
ATOM 914 N N . ASP A 1 114 ? 12.041 23.169 34.653 1.00 5.72 114 ASP A N 1
ATOM 915 C CA . ASP A 1 114 ? 12.156 24.598 34.926 1.00 5.60 114 ASP A CA 1
ATOM 916 C C . ASP A 1 114 ? 12.242 25.415 33.630 1.00 5.60 114 ASP A C 1
ATOM 917 O O . ASP A 1 114 ? 12.943 26.423 33.568 1.00 5.86 114 ASP A O 1
ATOM 922 N N . GLY A 1 115 ? 11.492 24.998 32.610 1.00 5.99 115 GLY A N 1
ATOM 923 C CA . GLY A 1 115 ? 11.351 25.792 31.407 1.00 6.81 115 GLY A CA 1
ATOM 924 C C . GLY A 1 115 ? 12.420 25.620 30.337 1.00 6.46 115 GLY A C 1
ATOM 925 O O . GLY A 1 115 ? 12.493 26.420 29.410 1.00 7.67 115 GLY A O 1
ATOM 926 N N . SER A 1 116 ? 13.229 24.564 30.430 1.00 5.69 116 SER A N 1
ATOM 927 C CA . SER A 1 116 ? 14.213 24.292 29.392 1.00 5.57 116 SER A CA 1
ATOM 928 C C . SER A 1 116 ? 14.595 22.835 29.360 1.00 5.65 116 SER A C 1
ATOM 929 O O . SER A 1 116 ? 14.557 22.145 30.385 1.00 6.05 116 SER A O 1
ATOM 932 N N . VAL A 1 117 ? 15.046 22.388 28.187 1.00 5.55 117 VAL A N 1
ATOM 933 C CA . VAL A 1 117 ? 15.864 21.191 28.125 1.00 5.96 117 VAL A CA 1
ATOM 934 C C . VAL A 1 117 ? 17.233 21.546 28.696 1.00 5.18 117 VAL A C 1
ATOM 935 O O . VAL A 1 117 ? 17.761 22.638 28.423 1.00 5.12 117 VAL A O 1
ATOM 939 N N . TYR A 1 118 ? 17.799 20.615 29.464 1.00 4.62 118 TYR A N 1
ATOM 940 C CA . TYR A 1 118 ? 19.187 20.631 29.868 1.00 4.77 118 TYR A CA 1
ATOM 941 C C . TYR A 1 118 ? 19.849 19.421 29.224 1.00 5.06 118 TYR A C 1
ATOM 942 O O . TYR A 1 118 ? 19.342 18.305 29.322 1.00 5.38 118 TYR A O 1
ATOM 951 N N . ASP A 1 119 ? 20.995 19.640 28.581 1.00 4.87 119 ASP A N 1
ATOM 952 C CA . ASP A 1 119 ? 21.844 18.554 28.125 1.00 5.00 119 ASP A CA 1
ATOM 953 C C . ASP A 1 119 ? 22.672 18.060 29.301 1.00 4.92 119 ASP A C 1
ATOM 954 O O . ASP A 1 119 ? 23.266 18.851 30.034 1.00 5.30 119 ASP A O 1
ATOM 959 N N . ILE A 1 120 ? 22.688 16.738 29.480 1.00 4.96 120 ILE A N 1
ATOM 960 C CA . ILE A 1 120 ? 23.379 16.071 30.572 1.00 4.87 120 ILE A CA 1
ATOM 961 C C . ILE A 1 120 ? 24.708 15.545 30.072 1.00 5.35 120 ILE A C 1
ATOM 962 O O . ILE A 1 120 ? 24.797 15.046 28.945 1.00 5.51 120 ILE A O 1
ATOM 967 N N . TYR A 1 121 ? 25.748 15.658 30.905 1.00 5.49 121 TYR A N 1
ATOM 968 C CA . TYR A 1 121 ? 27.053 15.099 30.611 1.00 5.59 121 TYR A CA 1
ATOM 969 C C . TYR A 1 121 ? 27.637 14.472 31.865 1.00 5.53 121 TYR A C 1
ATOM 970 O O . TYR A 1 121 ? 27.267 14.832 32.989 1.00 5.96 121 TYR A O 1
ATOM 979 N N . THR A 1 122 ? 28.572 13.540 31.668 1.00 5.88 122 THR A N 1
ATOM 980 C CA A THR A 1 122 ? 29.344 13.053 32.791 0.66 5.77 122 THR A CA 1
ATOM 981 C CA B THR A 1 122 ? 29.356 12.872 32.710 0.34 5.88 122 THR A CA 1
ATOM 982 C C . THR A 1 122 ? 30.818 12.970 32.360 1.00 5.67 122 THR A C 1
ATOM 983 O O . THR A 1 122 ? 31.160 12.887 31.195 1.00 7.60 122 THR A O 1
ATOM 990 N N . SER A 1 123 ? 31.691 13.055 33.356 1.00 5.76 123 SER A N 1
ATOM 991 C CA . SER A 1 123 ? 33.127 13.050 33.126 1.00 6.80 123 SER A CA 1
ATOM 992 C C . SER A 1 123 ? 33.813 12.577 34.386 1.00 6.67 123 SER A C 1
ATOM 993 O O . SER A 1 123 ? 33.244 12.594 35.467 1.00 7.24 123 SER A O 1
ATOM 996 N N . THR A 1 124 ? 35.071 12.165 34.246 1.00 7.69 124 THR A N 1
ATOM 997 C CA . THR A 1 124 ? 35.888 11.694 35.355 1.00 7.83 124 THR A CA 1
ATOM 998 C C . THR A 1 124 ? 37.070 12.628 35.515 1.00 7.81 124 THR A C 1
ATOM 999 O O . THR A 1 124 ? 37.729 12.992 34.529 1.00 9.61 124 THR A O 1
ATOM 1003 N N . ARG A 1 125 ? 37.331 13.017 36.765 1.00 7.84 125 ARG A N 1
ATOM 1004 C CA . ARG A 1 125 ? 38.526 13.746 37.149 1.00 8.57 125 ARG A CA 1
ATOM 1005 C C . ARG A 1 125 ? 39.462 12.748 37.804 1.00 8.75 125 ARG A C 1
ATOM 1006 O O . ARG A 1 125 ? 39.060 12.027 38.709 1.00 9.85 125 ARG A O 1
ATOM 1014 N N . THR A 1 126 ? 40.711 12.695 37.327 1.00 10.91 126 THR A N 1
ATOM 1015 C CA . THR A 1 126 ? 41.684 11.701 37.778 1.00 12.43 126 THR A CA 1
ATOM 1016 C C . THR A 1 126 ? 42.803 12.380 38.565 1.00 11.22 126 THR A C 1
ATOM 1017 O O . THR A 1 126 ? 43.432 13.315 38.071 1.00 13.97 126 THR A O 1
ATOM 1021 N N . ASN A 1 127 ? 43.046 11.902 39.792 1.00 14.06 127 ASN A N 1
ATOM 1022 C CA . ASN A 1 127 ? 44.100 12.435 40.654 1.00 15.03 127 ASN A CA 1
ATOM 1023 C C . ASN A 1 127 ? 44.044 13.961 40.681 1.00 14.04 127 ASN A C 1
ATOM 1024 O O . ASN A 1 127 ? 45.031 14.637 40.409 1.00 17.26 127 ASN A O 1
ATOM 1029 N N . ALA A 1 128 ? 42.853 14.486 40.981 1.00 13.69 128 ALA A N 1
ATOM 1030 C CA . ALA A 1 128 ? 42.553 15.897 40.833 1.00 12.18 128 ALA A CA 1
ATOM 1031 C C . ALA A 1 128 ? 42.175 16.490 42.185 1.00 11.07 128 ALA A C 1
ATOM 1032 O O . ALA A 1 128 ? 41.764 15.771 43.097 1.00 11.27 128 ALA A O 1
ATOM 1034 N N . PRO A 1 129 ? 42.282 17.826 42.356 1.00 12.24 129 PRO A N 1
ATOM 1035 C CA . PRO A 1 129 ? 41.842 18.464 43.595 1.00 11.99 129 PRO A CA 1
ATOM 1036 C C . PRO A 1 129 ? 40.361 18.252 43.849 1.00 10.29 129 PRO A C 1
ATOM 1037 O O . PRO A 1 129 ? 39.563 18.190 42.916 1.00 10.93 129 PRO A O 1
ATOM 1041 N N . SER A 1 130 ? 40.005 18.124 45.125 1.00 10.52 130 SER A N 1
ATOM 1042 C CA . SER A 1 130 ? 38.623 17.927 45.524 1.00 9.10 130 SER A CA 1
ATOM 1043 C C . SER A 1 130 ? 38.470 18.348 46.958 1.00 9.08 130 SER A C 1
ATOM 1044 O O . SER A 1 130 ? 39.451 18.651 47.637 1.00 10.87 130 SER A O 1
ATOM 1047 N N . ILE A 1 131 ? 37.228 18.306 47.441 1.00 8.91 131 ILE A N 1
ATOM 1048 C CA . ILE A 1 131 ? 36.942 18.573 48.835 1.00 9.66 131 ILE A CA 1
ATOM 1049 C C . ILE A 1 131 ? 37.610 17.594 49.795 1.00 10.00 131 ILE A C 1
ATOM 1050 O O . ILE A 1 131 ? 37.703 17.880 50.963 1.00 11.50 131 ILE A O 1
ATOM 1055 N N . GLU A 1 132 ? 38.067 16.444 49.288 1.00 9.58 132 GLU A N 1
ATOM 1056 C CA . GLU A 1 132 ? 38.796 15.460 50.086 1.00 10.00 132 GLU A CA 1
ATOM 1057 C C . GLU A 1 132 ? 40.299 15.391 49.810 1.00 10.59 132 GLU A C 1
ATOM 1058 O O . GLU A 1 132 ? 40.975 14.505 50.327 1.00 14.09 132 GLU A O 1
ATOM 1064 N N . GLY A 1 133 ? 40.834 16.333 49.025 1.00 10.97 133 GLY A N 1
ATOM 1065 C CA . GLY A 1 133 ? 42.223 16.267 48.589 1.00 11.87 133 GLY A CA 1
ATOM 1066 C C . GLY A 1 133 ? 42.316 15.604 47.231 1.00 10.90 133 GLY A C 1
ATOM 1067 O O . GLY A 1 133 ? 41.349 15.569 46.499 1.00 12.38 133 GLY A O 1
ATOM 1068 N N . THR A 1 134 ? 43.496 15.084 46.881 1.00 12.90 134 THR A N 1
ATOM 1069 C CA . THR A 1 134 ? 43.720 14.493 45.568 1.00 13.22 134 THR A CA 1
ATOM 1070 C C . THR A 1 134 ? 42.922 13.201 45.435 1.00 12.23 134 THR A C 1
ATOM 1071 O O . THR A 1 134 ? 43.128 12.259 46.203 1.00 14.50 134 THR A O 1
ATOM 1075 N N . ARG A 1 135 ? 42.005 13.170 44.464 1.00 10.59 135 ARG A N 1
ATOM 1076 C CA . ARG A 1 135 ? 41.072 12.075 44.318 1.00 11.22 135 ARG A CA 1
ATOM 1077 C C . ARG A 1 135 ? 40.720 11.881 42.865 1.00 9.80 135 ARG A C 1
ATOM 1078 O O . ARG A 1 135 ? 40.858 12.800 42.041 1.00 11.19 135 ARG A O 1
ATOM 1086 N N . THR A 1 136 ? 40.231 10.677 42.560 1.00 10.87 136 THR A N 1
ATOM 1087 C CA . THR A 1 136 ? 39.574 10.377 41.300 1.00 10.02 136 THR A CA 1
ATOM 1088 C C . THR A 1 136 ? 38.076 10.271 41.574 1.00 10.75 136 THR A C 1
ATOM 1089 O O . THR A 1 136 ? 37.653 9.545 42.482 1.00 14.70 136 THR A O 1
ATOM 1093 N N . PHE A 1 137 ? 37.280 11.030 40.810 1.00 9.03 137 PHE A N 1
ATOM 1094 C CA . PHE A 1 137 ? 35.861 11.161 41.082 1.00 8.17 137 PHE A CA 1
ATOM 1095 C C . PHE A 1 137 ? 35.092 11.526 39.836 1.00 6.76 137 PHE A C 1
ATOM 1096 O O . PHE A 1 137 ? 35.644 12.003 38.846 1.00 6.77 137 PHE A O 1
ATOM 1104 N N . GLN A 1 138 ? 33.782 11.296 39.901 1.00 7.09 138 GLN A N 1
ATOM 1105 C CA . GLN A 1 138 ? 32.866 11.606 38.835 1.00 6.33 138 GLN A CA 1
ATOM 1106 C C . GLN A 1 138 ? 32.286 13.009 38.955 1.00 5.93 138 GLN A C 1
ATOM 1107 O O . GLN A 1 138 ? 32.058 13.527 40.058 1.00 6.59 138 GLN A O 1
ATOM 1113 N N . GLN A 1 139 ? 32.019 13.593 37.787 1.00 5.91 139 GLN A N 1
ATOM 1114 C CA . GLN A 1 139 ? 31.314 14.847 37.645 1.00 6.06 139 GLN A CA 1
ATOM 1115 C C . GLN A 1 139 ? 30.023 14.591 36.894 1.00 5.42 139 GLN A C 1
ATOM 1116 O O . GLN A 1 139 ? 29.981 13.796 35.944 1.00 5.86 139 GLN A O 1
ATOM 1122 N N . TYR A 1 140 ? 28.970 15.317 37.273 1.00 5.37 140 TYR A N 1
ATOM 1123 C CA . TYR A 1 140 ? 27.744 15.427 36.498 1.00 5.02 140 TYR A CA 1
ATOM 1124 C C . TYR A 1 140 ? 27.514 16.876 36.102 1.00 5.09 140 TYR A C 1
ATOM 1125 O O . TYR A 1 140 ? 27.766 17.800 36.881 1.00 5.23 140 TYR A O 1
ATOM 1134 N N . TRP A 1 141 ? 27.000 17.041 34.884 1.00 5.20 141 TRP A N 1
ATOM 1135 C CA . TRP A 1 141 ? 26.641 18.336 34.348 1.00 4.90 141 TRP A CA 1
ATOM 1136 C C . TRP A 1 141 ? 25.222 18.287 33.803 1.00 5.08 141 TRP A C 1
ATOM 1137 O O . TRP A 1 141 ? 24.855 17.341 33.100 1.00 5.04 141 TRP A O 1
ATOM 1148 N N . SER A 1 142 ? 24.444 19.340 34.081 1.00 4.97 142 SER A N 1
ATOM 1149 C CA . SER A 1 142 ? 23.224 19.673 33.341 1.00 4.82 142 SER A CA 1
ATOM 1150 C C . SER A 1 142 ? 23.426 21.074 32.791 1.00 4.69 142 SER A C 1
ATOM 1151 O O . SER A 1 142 ? 23.639 22.007 33.572 1.00 5.63 142 SER A O 1
ATOM 1154 N N . VAL A 1 143 ? 23.356 21.236 31.464 1.00 4.64 143 VAL A N 1
ATOM 1155 C CA . VAL A 1 143 ? 23.631 22.538 30.856 1.00 4.63 143 VAL A CA 1
ATOM 1156 C C . VAL A 1 143 ? 22.356 23.059 30.207 1.00 4.87 143 VAL A C 1
ATOM 1157 O O . VAL A 1 143 ? 21.831 22.458 29.252 1.00 5.07 143 VAL A O 1
ATOM 1161 N N . ARG A 1 144 ? 21.845 24.175 30.736 1.00 5.03 144 ARG A N 1
ATOM 1162 C CA . ARG A 1 144 ? 20.572 24.719 30.283 1.00 5.48 144 ARG A CA 1
ATOM 1163 C C . ARG A 1 144 ? 20.675 25.244 28.857 1.00 5.64 144 ARG A C 1
ATOM 1164 O O . ARG A 1 144 ? 21.539 26.073 28.554 1.00 6.18 144 ARG A O 1
ATOM 1172 N N . ARG A 1 145 ? 19.763 24.810 27.974 1.00 5.67 145 ARG A N 1
ATOM 1173 C CA . ARG A 1 145 ? 19.718 25.377 26.630 1.00 6.35 145 ARG A CA 1
ATOM 1174 C C . ARG A 1 145 ? 19.231 26.824 26.636 1.00 7.00 145 ARG A C 1
ATOM 1175 O O . ARG A 1 145 ? 19.786 27.680 25.941 1.00 7.43 145 ARG A O 1
ATOM 1183 N N . ASN A 1 146 ? 18.166 27.099 27.388 1.00 6.03 146 ASN A N 1
ATOM 1184 C CA . ASN A 1 146 ? 17.585 28.436 27.448 1.00 6.18 146 ASN A CA 1
ATOM 1185 C C . ASN A 1 146 ? 18.315 29.237 28.503 1.00 6.03 146 ASN A C 1
ATOM 1186 O O . ASN A 1 146 ? 17.861 29.360 29.646 1.00 6.68 146 ASN A O 1
ATOM 1191 N N . LYS A 1 147 ? 19.479 29.781 28.130 1.00 6.14 147 LYS A N 1
ATOM 1192 C CA A LYS A 1 147 ? 20.305 30.528 29.070 0.65 5.97 147 LYS A CA 1
ATOM 1193 C CA B LYS A 1 147 ? 20.311 30.538 29.062 0.35 5.97 147 LYS A CA 1
ATOM 1194 C C . LYS A 1 147 ? 19.463 31.585 29.787 1.00 5.94 147 LYS A C 1
ATOM 1195 O O . LYS A 1 147 ? 18.619 32.244 29.173 1.00 5.46 147 LYS A O 1
ATOM 1206 N N . ARG A 1 148 ? 19.699 31.755 31.092 1.00 5.79 148 ARG A N 1
ATOM 1207 C CA . ARG A 1 148 ? 18.956 32.727 31.881 1.00 5.71 148 ARG A CA 1
ATOM 1208 C C . ARG A 1 148 ? 19.778 33.143 33.082 1.00 5.37 148 ARG A C 1
ATOM 1209 O O . ARG A 1 148 ? 20.783 32.522 33.427 1.00 5.58 148 ARG A O 1
ATOM 1217 N N . SER A 1 149 ? 19.325 34.207 33.752 1.00 5.77 149 SER A N 1
ATOM 1218 C CA A SER A 1 149 ? 20.047 34.808 34.853 0.67 7.17 149 SER A CA 1
ATOM 1219 C CA B SER A 1 149 ? 20.064 34.698 34.922 0.33 7.43 149 SER A CA 1
ATOM 1220 C C . SER A 1 149 ? 19.180 35.022 36.103 1.00 7.26 149 SER A C 1
ATOM 1221 O O . SER A 1 149 ? 19.593 35.704 37.022 1.00 9.90 149 SER A O 1
ATOM 1226 N N . SER A 1 150 ? 17.977 34.441 36.114 1.00 6.39 150 SER A N 1
ATOM 1227 C CA A SER A 1 150 ? 17.118 34.410 37.291 0.82 6.67 150 SER A CA 1
ATOM 1228 C CA B SER A 1 150 ? 17.087 34.438 37.269 0.18 6.80 150 SER A CA 1
ATOM 1229 C C . SER A 1 150 ? 16.107 33.292 37.077 1.00 6.44 150 SER A C 1
ATOM 1230 O O . SER A 1 150 ? 15.726 32.996 35.940 1.00 7.62 150 SER A O 1
ATOM 1235 N N . GLY A 1 151 ? 15.676 32.671 38.173 1.00 6.97 151 GLY A N 1
ATOM 1236 C CA . GLY A 1 151 ? 14.682 31.630 38.099 1.00 7.50 151 GLY A CA 1
ATOM 1237 C C . GLY A 1 151 ? 14.752 30.710 39.285 1.00 7.13 151 GLY A C 1
ATOM 1238 O O . GLY A 1 151 ? 15.286 31.079 40.328 1.00 7.55 151 GLY A O 1
ATOM 1239 N N A SER A 1 152 ? 14.173 29.514 39.141 0.72 7.05 152 SER A N 1
ATOM 1240 N N B SER A 1 152 ? 14.257 29.484 39.083 0.28 7.10 152 SER A N 1
ATOM 1241 C CA A SER A 1 152 ? 14.238 28.480 40.173 0.72 6.52 152 SER A CA 1
ATOM 1242 C CA B SER A 1 152 ? 14.147 28.459 40.109 0.28 6.93 152 SER A CA 1
ATOM 1243 C C A SER A 1 152 ? 14.747 27.180 39.565 0.72 5.32 152 SER A C 1
ATOM 1244 C C B SER A 1 152 ? 14.711 27.144 39.562 0.28 6.03 152 SER A C 1
ATOM 1245 O O A SER A 1 152 ? 14.425 26.841 38.427 0.72 5.45 152 SER A O 1
ATOM 1246 O O B SER A 1 152 ? 14.394 26.760 38.437 0.28 6.08 152 SER A O 1
ATOM 1251 N N . VAL A 1 153 ? 15.548 26.469 40.363 1.00 5.65 153 VAL A N 1
ATOM 1252 C CA . VAL A 1 153 ? 16.161 25.206 39.977 1.00 5.35 153 VAL A CA 1
ATOM 1253 C C . VAL A 1 153 ? 15.677 24.099 40.902 1.00 5.58 153 VAL A C 1
ATOM 1254 O O . VAL A 1 153 ? 15.902 24.133 42.114 1.00 5.89 153 VAL A O 1
ATOM 1258 N N . ASN A 1 154 ? 15.030 23.099 40.310 1.00 5.48 154 ASN A N 1
ATOM 1259 C CA . ASN A 1 154 ? 14.587 21.893 40.991 1.00 6.04 154 ASN A CA 1
ATOM 1260 C C . ASN A 1 154 ? 15.767 20.926 41.029 1.00 5.30 154 ASN A C 1
ATOM 1261 O O . ASN A 1 154 ? 15.966 20.142 40.101 1.00 6.13 154 ASN A O 1
ATOM 1266 N N . THR A 1 155 ? 16.582 20.989 42.084 1.00 5.66 155 THR A N 1
ATOM 1267 C CA . THR A 1 155 ? 17.814 20.191 42.081 1.00 5.25 155 THR A CA 1
ATOM 1268 C C . THR A 1 155 ? 17.515 18.694 42.062 1.00 5.30 155 THR A C 1
ATOM 1269 O O . THR A 1 155 ? 18.235 17.928 41.430 1.00 5.35 155 THR A O 1
ATOM 1273 N N . GLY A 1 156 ? 16.437 18.276 42.732 1.00 5.93 156 GLY A N 1
ATOM 1274 C CA . GLY A 1 156 ? 16.069 16.876 42.766 1.00 6.07 156 GLY A CA 1
ATOM 1275 C C . GLY A 1 156 ? 15.842 16.280 41.385 1.00 5.76 156 GLY A C 1
ATOM 1276 O O . GLY A 1 156 ? 16.151 15.114 41.150 1.00 6.25 156 GLY A O 1
ATOM 1277 N N . ALA A 1 157 ? 15.271 17.068 40.465 1.00 5.55 157 ALA A N 1
ATOM 1278 C CA . ALA A 1 157 ? 15.032 16.599 39.107 1.00 5.63 157 ALA A CA 1
ATOM 1279 C C . ALA A 1 157 ? 16.361 16.251 38.431 1.00 5.34 157 ALA A C 1
ATOM 1280 O O . ALA A 1 157 ? 16.473 15.262 37.705 1.00 5.87 157 A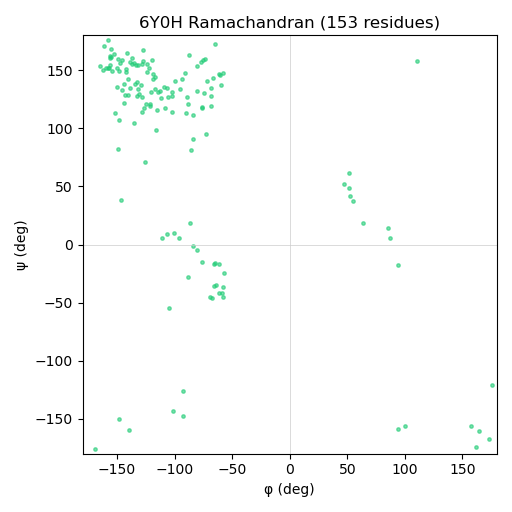LA A O 1
ATOM 1282 N N . HIS A 1 158 ? 17.372 17.093 38.649 1.00 4.90 158 HIS A N 1
ATOM 1283 C CA . HIS A 1 158 ? 18.700 16.853 38.106 1.00 5.09 158 HIS A CA 1
ATOM 1284 C C . HIS A 1 158 ? 19.340 15.651 38.755 1.00 4.82 158 HIS A C 1
ATOM 1285 O O . HIS A 1 158 ? 19.892 14.793 38.072 1.00 5.08 158 HIS A O 1
ATOM 1292 N N . PHE A 1 159 ? 19.262 15.575 40.087 1.00 4.71 159 PHE A N 1
ATOM 1293 C CA . PHE A 1 159 ? 19.867 14.457 40.785 1.00 4.92 159 PHE A CA 1
ATOM 1294 C C . PHE A 1 159 ? 19.267 13.135 40.287 1.00 5.08 159 PHE A C 1
ATOM 1295 O O . PHE A 1 159 ? 19.975 12.151 40.112 1.00 5.30 159 PHE A O 1
ATOM 1303 N N . ASN A 1 160 ? 17.950 13.107 40.096 1.00 5.20 160 ASN A N 1
ATOM 1304 C CA A ASN A 1 160 ? 17.287 11.908 39.615 0.41 5.96 160 ASN A CA 1
ATOM 1305 C CA B ASN A 1 160 ? 17.269 11.928 39.595 0.59 6.14 160 ASN A CA 1
ATOM 1306 C C . ASN A 1 160 ? 17.737 11.575 38.188 1.00 5.55 160 ASN A C 1
ATOM 1307 O O . ASN A 1 160 ? 17.990 10.417 37.873 1.00 6.23 160 ASN A O 1
ATOM 1316 N N . ALA A 1 161 ? 17.823 12.590 37.326 1.00 5.18 161 ALA A N 1
ATOM 1317 C CA . ALA A 1 161 ? 18.306 12.375 35.972 1.00 5.61 161 ALA A CA 1
ATOM 1318 C C . ALA A 1 161 ? 19.710 11.769 35.966 1.00 5.33 161 ALA A C 1
ATOM 1319 O O . ALA A 1 161 ? 19.985 10.806 35.241 1.00 6.38 161 ALA A O 1
ATOM 1321 N N . TRP A 1 162 ? 20.598 12.313 36.804 1.00 4.83 162 TRP A N 1
ATOM 1322 C CA . TRP A 1 162 ? 21.975 11.820 36.882 1.00 5.12 162 TRP A CA 1
ATOM 1323 C C . TRP A 1 162 ? 22.034 10.383 37.427 1.00 5.11 162 TRP A C 1
ATOM 1324 O O . TRP A 1 162 ? 22.838 9.581 36.971 1.00 5.14 162 TRP A O 1
ATOM 1335 N N . SER A 1 163 ? 21.145 10.056 38.363 1.00 5.23 163 SER A N 1
ATOM 1336 C CA . SER A 1 163 ? 21.058 8.699 38.908 1.00 5.61 163 SER A CA 1
ATOM 1337 C C . SER A 1 163 ? 20.625 7.661 37.876 1.00 5.15 163 SER A C 1
ATOM 1338 O O . SER A 1 163 ? 20.794 6.473 38.126 1.00 5.96 163 SER A O 1
ATOM 1341 N N . ASN A 1 164 ? 20.080 8.110 36.747 1.00 5.47 164 ASN A N 1
ATOM 1342 C CA . ASN A 1 164 ? 19.760 7.233 35.633 1.00 7.06 164 ASN A CA 1
ATOM 1343 C C . ASN A 1 164 ? 20.836 7.198 34.568 1.00 6.96 164 ASN A C 1
ATOM 1344 O O . ASN A 1 164 ? 20.647 6.584 33.528 1.00 9.15 164 ASN A O 1
ATOM 1349 N N . VAL A 1 165 ? 21.968 7.861 34.830 1.00 6.29 165 VAL A N 1
ATOM 1350 C CA . VAL A 1 165 ? 23.143 7.825 33.969 1.00 6.50 165 VAL A CA 1
ATOM 1351 C C . VAL A 1 165 ? 24.234 6.937 34.570 1.00 6.40 165 VAL A C 1
ATOM 1352 O O . VAL A 1 165 ? 24.711 6.013 33.916 1.00 7.54 165 VAL A O 1
ATOM 1356 N N . GLY A 1 166 ? 24.624 7.208 35.819 1.00 6.14 166 GLY A N 1
ATOM 1357 C CA . GLY A 1 166 ? 25.660 6.432 36.467 1.00 5.84 166 GLY A CA 1
ATOM 1358 C C . GLY A 1 166 ? 25.397 6.360 37.948 1.00 5.62 166 GLY A C 1
ATOM 1359 O O . GLY A 1 166 ? 24.253 6.409 38.411 1.00 6.39 166 GLY A O 1
ATOM 1360 N N . LEU A 1 167 ? 26.466 6.252 38.740 1.00 5.64 167 LEU A N 1
ATOM 1361 C CA . LEU A 1 167 ? 26.300 6.108 40.171 1.00 5.16 167 LEU A CA 1
ATOM 1362 C C . LEU A 1 167 ? 25.580 7.352 40.727 1.00 5.10 167 LEU A C 1
ATOM 1363 O O . LEU A 1 167 ? 25.735 8.476 40.230 1.00 5.51 167 LEU A O 1
ATOM 1368 N N . ALA A 1 168 ? 24.778 7.130 41.763 1.00 4.88 168 ALA A N 1
ATOM 1369 C CA . ALA A 1 168 ? 23.975 8.166 42.364 1.00 5.30 168 ALA A CA 1
ATOM 1370 C C . ALA A 1 168 ? 24.803 9.073 43.245 1.00 4.89 168 ALA A C 1
ATOM 1371 O O . ALA A 1 168 ? 25.851 8.709 43.777 1.00 5.61 168 ALA A O 1
ATOM 1373 N N . LEU A 1 169 ? 24.287 10.284 43.447 1.00 5.34 169 LEU A N 1
ATOM 1374 C CA . LEU A 1 169 ? 24.883 11.203 44.391 1.00 5.08 169 LEU A CA 1
ATOM 1375 C C . LEU A 1 169 ? 24.932 10.591 45.774 1.00 5.72 169 LEU A C 1
ATOM 1376 O O . LEU A 1 169 ? 24.051 9.818 46.163 1.00 7.22 169 LEU A O 1
ATOM 1381 N N . GLY A 1 170 ? 25.968 10.972 46.524 1.00 5.57 170 GLY A N 1
ATOM 1382 C CA . GLY A 1 170 ? 26.136 10.553 47.894 1.00 6.64 170 GLY A CA 1
ATOM 1383 C C . GLY A 1 170 ? 25.554 11.527 48.894 1.00 6.29 170 GLY A C 1
ATOM 1384 O O . GLY A 1 170 ? 24.560 12.196 48.630 1.00 7.89 170 GLY A O 1
ATOM 1385 N N . SER A 1 171 ? 26.200 11.589 50.056 1.00 6.63 171 SER A N 1
ATOM 1386 C CA A SER A 1 171 ? 25.801 12.464 51.141 0.76 7.18 171 SER A CA 1
ATOM 1387 C CA B SER A 1 171 ? 25.800 12.468 51.141 0.24 6.94 171 SER A CA 1
ATOM 1388 C C . SER A 1 171 ? 26.268 13.881 50.816 1.00 6.68 171 SER A C 1
ATOM 1389 O O . SER A 1 171 ? 27.440 14.097 50.513 1.00 6.87 171 SER A O 1
ATOM 1394 N N . HIS A 1 172 ? 25.347 14.844 50.879 1.00 6.38 172 HIS A N 1
ATOM 1395 C CA . HIS A 1 172 ? 25.644 16.187 50.402 1.00 6.47 172 HIS A CA 1
ATOM 1396 C C . HIS A 1 172 ? 26.673 16.929 51.249 1.00 6.25 172 HIS A C 1
ATOM 1397 O O . HIS A 1 172 ? 26.617 16.939 52.483 1.00 7.21 172 HIS A O 1
ATOM 1404 N N . ASP A 1 173 ? 27.615 17.563 50.542 1.00 6.16 173 ASP A N 1
ATOM 1405 C CA . ASP A 1 173 ? 28.481 18.584 51.087 1.00 6.02 173 ASP A CA 1
ATOM 1406 C C . ASP A 1 173 ? 27.896 19.928 50.617 1.00 5.94 173 ASP A C 1
ATOM 1407 O O . ASP A 1 173 ? 26.683 20.057 50.545 1.00 6.07 173 ASP A O 1
ATOM 1412 N N . TYR A 1 174 ? 28.726 20.920 50.288 1.00 5.94 174 TYR A N 1
ATOM 1413 C CA . TYR A 1 174 ? 28.189 22.235 49.996 1.00 5.54 174 TYR A CA 1
ATOM 1414 C C . TYR A 1 174 ? 27.486 22.318 48.639 1.00 5.25 174 TYR A C 1
ATOM 1415 O O . TYR A 1 174 ? 27.689 21.499 47.752 1.00 5.70 174 TYR A O 1
ATOM 1424 N N . GLN A 1 175 ? 26.633 23.336 48.514 1.00 5.50 175 GLN A N 1
ATOM 1425 C CA . GLN A 1 175 ? 25.766 23.549 47.369 1.00 5.35 175 GLN A CA 1
ATOM 1426 C C . GLN A 1 175 ? 25.514 25.045 47.262 1.00 5.35 175 GLN A C 1
ATOM 1427 O O . GLN A 1 175 ? 24.885 25.637 48.144 1.00 5.66 175 GLN A O 1
ATOM 1433 N N . ILE A 1 176 ? 26.019 25.662 46.193 1.00 5.05 176 ILE A N 1
ATOM 1434 C CA . ILE A 1 176 ? 25.907 27.098 46.027 1.00 5.04 176 ILE A CA 1
ATOM 1435 C C . ILE A 1 176 ? 25.410 27.479 44.650 1.00 4.95 176 ILE A C 1
ATOM 1436 O O . ILE A 1 176 ? 25.575 26.735 43.693 1.00 5.49 176 ILE A O 1
ATOM 1441 N N . LEU A 1 177 ? 24.785 28.656 44.562 1.00 4.83 177 LEU A N 1
ATOM 1442 C CA A LEU A 1 177 ? 24.589 29.334 43.299 0.82 5.30 177 LEU A CA 1
ATOM 1443 C CA B LEU A 1 177 ? 24.591 29.347 43.293 0.18 5.27 177 LEU A CA 1
ATOM 1444 C C . LEU A 1 177 ? 25.834 30.185 43.121 1.00 5.83 177 LEU A C 1
ATOM 1445 O O . LEU A 1 177 ? 26.100 31.076 43.931 1.00 6.27 177 LEU A O 1
ATOM 1454 N N . ALA A 1 178 ? 26.613 29.852 42.087 1.00 6.63 178 ALA A N 1
ATOM 1455 C CA . ALA A 1 178 ? 27.932 30.405 41.875 1.00 7.44 178 ALA A CA 1
ATOM 1456 C C . ALA A 1 178 ? 28.048 31.164 40.587 1.00 6.24 178 ALA A C 1
ATOM 1457 O O . ALA A 1 178 ? 27.459 30.796 39.560 1.00 6.82 178 ALA A O 1
ATOM 1459 N N . VAL A 1 179 ? 28.888 32.203 40.635 1.00 5.77 179 VAL A N 1
ATOM 1460 C CA . VAL A 1 179 ? 29.428 32.861 39.466 1.00 5.26 179 VAL A CA 1
ATOM 1461 C C . VAL A 1 179 ? 30.890 32.450 39.352 1.00 5.58 179 VAL A C 1
ATOM 1462 O O . VAL A 1 179 ? 31.630 32.456 40.344 1.00 6.03 179 VAL A O 1
ATOM 1466 N N . GLU A 1 180 ? 31.295 32.091 38.134 1.00 5.87 180 GLU A N 1
ATOM 1467 C CA . GLU A 1 180 ? 32.669 31.720 37.834 1.00 6.10 180 GLU A CA 1
ATOM 1468 C C . GLU A 1 180 ? 33.164 32.623 36.723 1.00 5.89 180 GLU A C 1
ATOM 1469 O O . GLU A 1 180 ? 32.402 33.026 35.838 1.00 6.36 180 GLU A O 1
ATOM 1475 N N . GLY A 1 181 ? 34.464 32.917 36.742 1.00 5.73 181 GLY A N 1
ATOM 1476 C CA . GLY A 1 181 ? 35.117 33.590 35.639 1.00 6.36 181 GLY A CA 1
ATOM 1477 C C . GLY A 1 181 ? 36.506 33.016 35.433 1.00 6.35 181 GLY A C 1
ATOM 1478 O O . GLY A 1 181 ? 37.163 32.578 36.375 1.00 7.82 181 GLY A O 1
ATOM 1479 N N . TYR A 1 182 ? 36.947 33.029 34.174 1.00 6.98 182 TYR A N 1
ATOM 1480 C CA . TYR A 1 182 ? 38.264 32.538 33.807 1.00 7.39 182 TYR A CA 1
ATOM 1481 C C . TYR A 1 182 ? 38.931 33.513 32.846 1.00 6.55 182 TYR A C 1
ATOM 1482 O O . TYR A 1 182 ? 38.556 33.598 31.671 1.00 6.56 182 TYR A O 1
ATOM 1491 N N . TYR A 1 183 ? 39.892 34.280 33.375 1.00 6.91 183 TYR A N 1
ATOM 1492 C CA . TYR A 1 183 ? 40.679 35.235 32.588 1.00 7.16 183 TYR A CA 1
ATOM 1493 C C . TYR A 1 183 ? 39.767 36.157 31.779 1.00 6.55 183 TYR A C 1
ATOM 1494 O O . TYR A 1 183 ? 39.983 36.404 30.600 1.00 6.88 183 TYR A O 1
ATOM 1503 N N . SER A 1 184 ? 38.766 36.723 32.460 1.00 6.68 184 SER A N 1
ATOM 1504 C CA . SER A 1 184 ? 37.774 37.559 31.805 1.00 6.40 184 SER A CA 1
ATOM 1505 C C . SER A 1 184 ? 37.436 38.782 32.673 1.00 6.23 184 SER A C 1
ATOM 1506 O O . SER A 1 184 ? 38.231 39.196 33.495 1.00 6.81 184 SER A O 1
ATOM 1509 N N . SER A 1 185 ? 36.282 39.397 32.426 1.00 5.81 185 SER A N 1
ATOM 1510 C CA A SER A 1 185 ? 35.815 40.524 33.214 0.72 5.99 185 SER A CA 1
ATOM 1511 C CA B SER A 1 185 ? 35.818 40.538 33.188 0.28 6.20 185 SER A CA 1
ATOM 1512 C C . SER A 1 185 ? 34.308 40.443 33.294 1.00 5.71 185 SER A C 1
ATOM 1513 O O . SER A 1 185 ? 33.662 39.767 32.492 1.00 6.95 185 SER A O 1
ATOM 1518 N N . GLY A 1 186 ? 33.748 41.150 34.277 1.00 5.85 186 GLY A N 1
ATOM 1519 C CA . GLY A 1 186 ? 32.318 41.222 34.432 1.00 6.14 186 GLY A CA 1
ATOM 1520 C C . GLY A 1 186 ? 31.911 41.678 35.805 1.00 5.33 186 GLY A C 1
ATOM 1521 O O . GLY A 1 186 ? 32.733 42.056 36.639 1.00 5.25 186 GLY A O 1
ATOM 1522 N N . SER A 1 187 ? 30.606 41.652 36.050 1.00 5.50 187 SER A N 1
ATOM 1523 C CA . SER A 1 187 ? 30.101 41.786 37.400 1.00 5.16 187 SER A CA 1
ATOM 1524 C C . SER A 1 187 ? 28.771 41.084 37.512 1.00 4.96 187 SER A C 1
ATOM 1525 O O . SER A 1 187 ? 28.127 40.752 36.513 1.00 5.61 187 SER A O 1
ATOM 1528 N N . ALA A 1 188 ? 28.362 40.853 38.763 1.00 5.15 188 ALA A N 1
ATOM 1529 C CA . ALA A 1 188 ? 27.075 40.219 39.031 1.00 4.95 188 ALA A CA 1
ATOM 1530 C C . ALA A 1 188 ? 26.639 40.524 40.445 1.00 4.90 188 ALA A C 1
ATOM 1531 O O . ALA A 1 188 ? 27.474 40.678 41.343 1.00 5.71 188 ALA A O 1
ATOM 1533 N N . THR A 1 189 ? 25.319 40.546 40.654 1.00 5.04 189 THR A N 1
ATOM 1534 C CA . THR A 1 189 ? 24.715 40.474 41.983 1.00 5.28 189 THR A CA 1
ATOM 1535 C C . THR A 1 189 ? 23.643 39.410 41.916 1.00 5.33 189 THR A C 1
ATOM 1536 O O . THR A 1 189 ? 22.835 39.417 40.999 1.00 6.18 189 THR A O 1
ATOM 1540 N N . MET A 1 190 ? 23.666 38.464 42.861 1.00 4.94 190 MET A N 1
ATOM 1541 C CA A MET A 1 190 ? 22.669 37.395 42.927 0.87 5.40 190 MET A CA 1
ATOM 1542 C CA B MET A 1 190 ? 22.656 37.425 42.905 0.13 5.24 190 MET A CA 1
ATOM 1543 C C . MET A 1 190 ? 22.176 37.254 44.345 1.00 5.51 190 MET A C 1
ATOM 1544 O O . MET A 1 190 ? 22.946 37.417 45.302 1.00 6.00 190 MET A O 1
ATOM 1553 N N . THR A 1 191 ? 20.891 36.925 44.486 1.00 6.80 191 THR A N 1
ATOM 1554 C CA . THR A 1 191 ? 20.288 36.615 45.766 1.00 7.29 191 THR A CA 1
ATOM 1555 C C . THR A 1 191 ? 19.675 35.227 45.677 1.00 6.59 191 THR A C 1
ATOM 1556 O O . THR A 1 191 ? 18.807 34.978 44.839 1.00 7.58 191 THR A O 1
ATOM 1560 N N A VAL A 1 192 ? 20.073 34.374 46.620 0.51 6.76 192 VAL A N 1
ATOM 1561 N N B VAL A 1 192 ? 20.182 34.300 46.497 0.49 6.83 192 VAL A N 1
ATOM 1562 C CA A VAL A 1 192 ? 19.747 32.965 46.674 0.51 7.23 192 VAL A CA 1
ATOM 1563 C CA B VAL A 1 192 ? 19.602 32.968 46.598 0.49 6.68 192 VAL A CA 1
ATOM 1564 C C A VAL A 1 192 ? 18.767 32.736 47.833 0.51 7.48 192 VAL A C 1
ATOM 1565 C C B VAL A 1 192 ? 18.629 32.894 47.743 0.49 6.88 192 VAL A C 1
ATOM 1566 O O A VAL A 1 192 ? 18.975 33.264 48.923 0.51 7.53 192 VAL A O 1
ATOM 1567 O O B VAL A 1 192 ? 18.694 33.659 48.712 0.49 6.96 192 VAL A O 1
ATOM 1574 N N . SER A 1 193 ? 17.705 31.948 47.605 1.00 7.25 193 SER A N 1
ATOM 1575 C CA . SER A 1 193 ? 16.774 31.583 48.653 1.00 8.49 193 SER A CA 1
ATOM 1576 C C . SER A 1 193 ? 16.203 30.205 48.387 1.00 9.66 193 SER A C 1
ATOM 1577 O O . SER A 1 193 ? 15.554 29.680 49.306 1.00 13.24 193 SER A O 1
#

InterPro domains:
  IPR001137 Glycoside hydrolase family 11 [PR00911] (105-114)
  IPR001137 Glycoside hydrolase family 11 [PR00911] (115-125)
  IPR001137 Glycoside hydrolase family 11 [PR00911] (143-149)
  IPR001137 Glycoside hydrolase family 11 [PR00911] (163-168)
  IPR001137 Glycoside hydrolase family 11 [PR00911] (168-177)
  IPR001137 Glycoside hydrolase family 11 [PR00911] (191-199)
  IPR001137 Glycoside hydrolase family 11 [PTHR46828] (1-222)
  IPR013319 Glycoside hydrolase family 11/12 [G3DSA:2.60.120.180] (30-222)
  IPR013320 Concanavalin A-like lectin/glucanase domain superfamily [SSF49899] (34-221)
  IPR018208 Glycoside hydrolase family 11, active site 1 [PS00776] (115-125)
  IPR033123 Glycosyl hydrolase 11 domain [PF00457] (42-220)
  IPR033123 Glycosyl hydrolase 11 domain [PS51761] (33-222)

Foldseek 3Di:
DKDWDWDDALRWTKIKIKPDVVFKDKAGDHHQKIKMWGDDLDIKMKIGIHHFFDDQDKKFKDKDWWWDDFKWWWWWFFFVPPTETETETQATYDDDPCPPFAWQDWDDDFHFIWTKTKDWDALDQDPVGGDIYMYIYTHGPPHDRGGMDRVVSVQVSVVVRDPGGHHGGDIGGMMIDHSTTTMMMMGID